Protein AF-A0A1G3TI58-F1 (afdb_monomer)

Nearest PDB structures (foldseek):
  3ic8-assembly2_A  TM=3.977E-01  e=2.188E-02  Pseudomonas syringae pv. tomato
  3ic8-assembly3_D  TM=4.583E-01  e=9.857E-02  Pseudomonas syringae pv. tomato
  4kf9-assembly1_A-2  TM=4.433E-01  e=6.672E-02  Ralstonia solanacearum IPO1609

Solvent-accessible surface area (backbone atoms only — not comparable to full-atom values): 15466 Å² total; per-residue (Å²): 113,76,67,59,57,53,54,55,54,50,53,56,52,52,53,52,52,53,49,42,51,50,40,43,53,52,35,51,53,50,47,46,48,47,60,68,53,49,46,53,52,52,47,50,52,39,26,26,61,74,69,75,47,85,65,67,48,40,67,73,72,22,46,65,62,50,50,53,54,44,50,54,52,46,53,50,43,49,52,52,22,50,44,69,40,47,41,57,53,49,52,51,52,53,53,52,52,54,53,55,59,63,68,50,76,63,70,79,93,78,83,89,83,84,88,78,91,78,82,75,65,53,69,65,54,51,51,48,53,57,54,55,58,49,55,55,55,52,49,54,53,43,51,52,29,49,50,50,36,51,53,50,52,51,53,56,70,71,49,95,61,61,68,66,46,52,54,51,51,52,49,55,24,49,52,53,38,55,44,50,48,32,54,73,76,47,60,37,73,50,28,47,54,42,46,70,50,50,49,60,49,51,54,51,48,43,64,76,40,29,71,49,41,25,49,52,52,44,53,53,34,34,77,71,73,32,17,80,40,45,32,38,37,18,39,83,85,71,48,78,75,44,65,30,40,28,64,38,60,47,76,54,38,37,35,31,40,28,82,47,88,92,75,49,79,44,78,47,79,44,66,52,79,69,54,42,79,46,73,61,130

Foldseek 3Di:
DVVVVVVVVVVVVVVLVVVQVVLLVVLVVVCCCLQLQPLLVLLVVLLCVVVVHDDPLCVPPVSVVSSVLSVVVVVVLQVLLCLQCQLVVLVVVVVVVVVVVVVCPPPDPDDDDDDDDDDDPDPVNVVVVVVVVVVVVSVVSNVVSVVSNVVSVVVVVPDPDDVLLVVLSVVLSPLVNVLVCCSPPHGSVVNVVSCVPSSVVNSVSCNVSSVSSNVVVQVSCVVVVFFQFWKFKAALVRHGPDTAGFHGDGPFWTWGWDDDPPPDTDTDIDTPPGIDIDTDD

Structure (mmCIF, N/CA/C/O backbone):
data_AF-A0A1G3TI58-F1
#
_entry.id   AF-A0A1G3TI58-F1
#
loop_
_atom_site.group_PDB
_atom_site.id
_atom_site.type_symbol
_atom_site.label_atom_id
_atom_site.label_alt_id
_atom_site.label_comp_id
_atom_site.label_asym_id
_atom_site.label_entity_id
_atom_site.label_seq_id
_atom_site.pdbx_PDB_ins_code
_atom_site.Cartn_x
_atom_site.Cartn_y
_atom_site.Cartn_z
_atom_site.occupancy
_atom_site.B_iso_or_equiv
_atom_site.auth_seq_id
_atom_site.auth_comp_id
_atom_site.auth_asym_id
_atom_site.auth_atom_id
_atom_site.pdbx_PDB_model_num
ATOM 1 N N . MET A 1 1 ? 48.937 -9.580 -28.730 1.00 63.81 1 MET A N 1
ATOM 2 C CA . MET A 1 1 ? 48.480 -8.449 -27.890 1.00 63.81 1 MET A CA 1
ATOM 3 C C . MET A 1 1 ? 46.959 -8.260 -27.949 1.00 63.81 1 MET A C 1
ATOM 5 O O . MET A 1 1 ? 46.326 -8.519 -26.941 1.00 63.81 1 MET A O 1
ATOM 9 N N . LYS A 1 2 ? 46.343 -8.011 -29.121 1.00 73.31 2 LYS A N 1
ATOM 10 C CA . LYS A 1 2 ? 44.877 -7.794 -29.270 1.00 73.31 2 LYS A CA 1
ATOM 11 C C . LYS A 1 2 ? 43.940 -8.862 -28.660 1.00 73.31 2 LYS A C 1
ATOM 13 O O . LYS A 1 2 ? 42.829 -8.538 -28.256 1.00 73.31 2 LYS A O 1
ATOM 18 N N . PHE A 1 3 ? 44.357 -10.129 -28.597 1.00 68.25 3 PHE A N 1
ATOM 19 C CA . PHE A 1 3 ? 43.540 -11.211 -28.023 1.00 68.25 3 PHE A CA 1
ATOM 20 C C . PHE A 1 3 ? 43.455 -11.154 -26.486 1.00 68.25 3 PHE A C 1
ATOM 22 O O . PHE A 1 3 ? 42.400 -11.422 -25.920 1.00 68.25 3 PHE A O 1
ATOM 29 N N . ILE A 1 4 ? 44.534 -10.745 -25.807 1.00 68.44 4 ILE A N 1
ATOM 30 C CA . ILE A 1 4 ? 44.567 -10.619 -24.340 1.00 68.44 4 ILE A CA 1
ATOM 31 C C . ILE A 1 4 ? 43.688 -9.439 -23.900 1.00 68.44 4 ILE A C 1
ATOM 33 O O . ILE A 1 4 ? 42.883 -9.592 -22.983 1.00 68.44 4 ILE A O 1
ATOM 37 N N . ASP A 1 5 ? 43.741 -8.318 -24.628 1.00 71.50 5 ASP A N 1
ATOM 38 C CA . ASP A 1 5 ? 42.887 -7.147 -24.374 1.00 71.50 5 ASP A CA 1
ATOM 39 C C . ASP A 1 5 ? 41.391 -7.484 -24.519 1.00 71.50 5 ASP A C 1
ATOM 41 O O . ASP A 1 5 ? 40.558 -7.017 -23.742 1.00 71.50 5 ASP A O 1
ATOM 45 N N . SER A 1 6 ? 41.035 -8.357 -25.471 1.00 72.06 6 SER A N 1
ATOM 46 C CA . SER A 1 6 ? 39.655 -8.830 -25.656 1.00 72.06 6 SER A CA 1
ATOM 47 C C . SER A 1 6 ? 39.151 -9.678 -24.479 1.00 72.06 6 SER A C 1
ATOM 49 O O . SER A 1 6 ? 37.992 -9.540 -24.078 1.00 72.06 6 SER A O 1
ATOM 51 N N . ILE A 1 7 ? 40.008 -10.521 -23.892 1.00 72.00 7 ILE A N 1
ATOM 52 C CA . ILE A 1 7 ? 39.649 -11.362 -22.740 1.00 72.00 7 ILE A CA 1
ATOM 53 C C . ILE A 1 7 ? 39.480 -10.519 -21.472 1.00 72.00 7 ILE A C 1
ATOM 55 O O . ILE A 1 7 ? 38.499 -10.708 -20.747 1.00 72.00 7 ILE A O 1
ATOM 59 N N . TYR A 1 8 ? 40.388 -9.571 -21.218 1.00 73.50 8 TYR A N 1
ATOM 60 C CA . TYR A 1 8 ? 40.287 -8.676 -20.060 1.00 73.50 8 TYR A CA 1
ATOM 61 C C . TYR A 1 8 ? 38.999 -7.850 -20.098 1.00 73.50 8 TYR A C 1
ATOM 63 O O . TYR A 1 8 ? 38.246 -7.838 -19.125 1.00 73.50 8 TYR A O 1
ATOM 71 N N . ASN A 1 9 ? 38.669 -7.284 -21.261 1.00 81.62 9 ASN A N 1
ATOM 72 C CA . ASN A 1 9 ? 37.453 -6.493 -21.431 1.00 81.62 9 ASN A CA 1
ATOM 73 C C . ASN A 1 9 ? 36.177 -7.325 -21.171 1.00 81.62 9 ASN A C 1
ATOM 75 O O . ASN A 1 9 ? 35.211 -6.849 -20.578 1.00 81.62 9 ASN A O 1
ATOM 79 N N . LYS A 1 10 ? 36.181 -8.620 -21.524 1.00 83.19 10 LYS A N 1
ATOM 80 C CA . LYS A 1 10 ? 35.049 -9.522 -21.255 1.00 83.19 10 LYS A CA 1
ATOM 81 C C . LYS A 1 10 ? 34.851 -9.800 -19.758 1.00 83.19 10 LYS A C 1
ATOM 83 O O . LYS A 1 10 ? 33.707 -9.883 -19.307 1.00 83.19 10 LYS A O 1
ATOM 88 N N . LYS A 1 11 ? 35.932 -9.929 -18.979 1.00 85.88 11 LYS A N 1
ATOM 89 C CA . LYS A 1 11 ? 35.858 -10.171 -17.525 1.00 85.88 11 LYS A CA 1
ATOM 90 C C . LYS A 1 11 ? 35.271 -8.966 -16.782 1.00 85.88 11 LYS A C 1
ATOM 92 O O . LYS A 1 11 ? 34.419 -9.141 -15.908 1.00 85.88 11 LYS A O 1
ATOM 97 N N . ASP A 1 12 ? 35.650 -7.755 -17.175 1.00 86.94 12 ASP A N 1
ATOM 98 C CA . ASP A 1 12 ? 35.118 -6.525 -16.580 1.00 86.94 12 ASP A CA 1
ATOM 99 C C . ASP A 1 12 ? 33.628 -6.338 -16.894 1.00 86.94 12 ASP A C 1
ATOM 101 O O . ASP A 1 12 ? 32.840 -5.975 -16.020 1.00 86.94 12 ASP A O 1
ATOM 105 N N . VAL A 1 13 ? 33.194 -6.684 -18.109 1.00 87.94 13 VAL A N 1
ATOM 106 C CA . VAL A 1 13 ? 31.769 -6.665 -18.474 1.00 87.94 13 VAL A CA 1
ATOM 107 C C . VAL A 1 13 ? 30.960 -7.646 -17.617 1.00 87.94 13 VAL A C 1
ATOM 109 O O . VAL A 1 13 ? 29.944 -7.253 -17.044 1.00 87.94 13 VAL A O 1
ATOM 112 N N . ILE A 1 14 ? 31.414 -8.896 -17.461 1.00 90.56 14 ILE A N 1
ATOM 113 C CA . ILE A 1 14 ? 30.700 -9.911 -16.661 1.00 90.56 14 ILE A CA 1
ATOM 114 C C . ILE A 1 14 ? 30.600 -9.487 -15.192 1.00 90.56 14 ILE A C 1
ATOM 116 O O . ILE A 1 14 ? 29.530 -9.589 -14.590 1.00 90.56 14 ILE A O 1
ATOM 120 N N . THR A 1 15 ? 31.691 -8.984 -14.609 1.00 92.62 15 THR A N 1
ATOM 121 C CA . THR A 1 15 ? 31.691 -8.559 -13.201 1.00 92.62 15 THR A CA 1
ATOM 122 C C . THR A 1 15 ? 30.787 -7.352 -12.958 1.00 92.62 15 THR A C 1
ATOM 124 O O . THR A 1 15 ? 30.110 -7.304 -11.931 1.00 92.62 15 THR A O 1
ATOM 127 N N . ASN A 1 16 ? 30.706 -6.410 -13.900 1.00 89.75 16 ASN A N 1
ATOM 128 C CA . ASN A 1 16 ? 29.788 -5.274 -13.807 1.00 89.75 16 ASN A CA 1
ATOM 129 C C . ASN A 1 16 ? 28.316 -5.702 -13.914 1.00 89.75 16 ASN A C 1
ATOM 131 O O . ASN A 1 16 ? 27.498 -5.247 -13.117 1.00 89.75 16 ASN A O 1
ATOM 135 N N . ILE A 1 17 ? 27.984 -6.625 -14.824 1.00 89.44 17 ILE A N 1
ATOM 136 C CA . ILE A 1 17 ? 26.621 -7.174 -14.944 1.00 89.44 17 ILE A CA 1
ATOM 137 C C . ILE A 1 17 ? 26.222 -7.917 -13.663 1.00 89.44 17 ILE A C 1
ATOM 139 O O . ILE A 1 17 ? 25.134 -7.694 -13.135 1.00 89.44 17 ILE A O 1
ATOM 143 N N . ALA A 1 18 ? 27.108 -8.764 -13.130 1.00 93.69 18 ALA A N 1
ATOM 144 C CA . ALA A 1 18 ? 26.850 -9.505 -11.898 1.00 93.69 18 ALA A CA 1
ATOM 145 C C . ALA A 1 18 ? 26.610 -8.566 -10.704 1.00 93.69 18 ALA A C 1
ATOM 147 O O . ALA A 1 18 ? 25.670 -8.775 -9.937 1.00 93.69 18 ALA A O 1
ATOM 148 N N . LYS A 1 19 ? 27.411 -7.497 -10.576 1.00 92.56 19 LYS A N 1
ATOM 149 C CA . LYS A 1 19 ? 27.210 -6.460 -9.553 1.00 92.56 19 LYS A CA 1
ATOM 150 C C . LYS A 1 19 ? 25.855 -5.774 -9.705 1.00 92.56 19 LYS A C 1
ATOM 152 O O . LYS A 1 19 ? 25.135 -5.652 -8.720 1.00 92.56 19 LYS A O 1
ATOM 157 N N . ASP A 1 20 ? 25.483 -5.363 -10.915 1.00 89.00 20 ASP A N 1
ATOM 158 C CA . ASP A 1 20 ? 24.196 -4.705 -11.162 1.00 89.00 20 ASP A CA 1
ATOM 159 C C . ASP A 1 20 ? 23.004 -5.616 -10.828 1.00 89.00 20 ASP A C 1
ATOM 161 O O . ASP A 1 20 ? 22.050 -5.162 -10.195 1.00 89.00 20 ASP A O 1
ATOM 165 N N . ILE A 1 21 ? 23.059 -6.902 -11.197 1.00 90.56 21 ILE A N 1
ATOM 166 C CA . ILE A 1 21 ? 22.027 -7.890 -10.837 1.00 90.56 21 ILE A CA 1
ATOM 167 C C . ILE A 1 21 ? 21.942 -8.043 -9.317 1.00 90.56 21 ILE A C 1
ATOM 169 O O . ILE A 1 21 ? 20.848 -7.975 -8.755 1.00 90.56 21 ILE A O 1
ATOM 173 N N . LEU A 1 22 ? 23.083 -8.193 -8.640 1.00 93.69 22 LEU A N 1
ATOM 174 C CA . LEU A 1 22 ? 23.133 -8.330 -7.186 1.00 93.69 22 LEU A CA 1
ATOM 175 C C . LEU A 1 22 ? 22.517 -7.113 -6.482 1.00 93.69 22 LEU A C 1
ATOM 177 O O . LEU A 1 22 ? 21.688 -7.276 -5.590 1.00 93.69 22 LEU A O 1
ATOM 181 N N . PHE A 1 23 ? 22.859 -5.894 -6.913 1.00 91.75 23 PHE A N 1
ATOM 182 C CA . PHE A 1 23 ? 22.277 -4.668 -6.359 1.00 91.75 23 PHE A CA 1
ATOM 183 C C . PHE A 1 23 ? 20.770 -4.562 -6.609 1.00 91.75 23 PHE A C 1
ATOM 185 O O . PHE A 1 23 ? 20.056 -4.041 -5.754 1.00 91.75 23 PHE A O 1
ATOM 192 N N . ARG A 1 24 ? 20.264 -5.061 -7.743 1.00 90.44 24 ARG A N 1
ATOM 193 C CA . ARG A 1 24 ? 18.818 -5.108 -8.016 1.00 90.44 24 ARG A CA 1
ATOM 194 C C . ARG A 1 24 ? 18.099 -6.096 -7.104 1.00 90.44 24 ARG A C 1
ATOM 196 O O . ARG A 1 24 ? 17.058 -5.743 -6.561 1.00 90.44 24 ARG A O 1
ATOM 203 N N . ILE A 1 25 ? 18.656 -7.292 -6.902 1.00 93.38 25 ILE A N 1
ATOM 204 C CA . ILE A 1 25 ? 18.097 -8.293 -5.979 1.00 93.38 25 ILE A CA 1
ATOM 205 C C . ILE A 1 25 ? 18.078 -7.731 -4.556 1.00 93.38 25 ILE A C 1
ATOM 207 O O . ILE A 1 25 ? 17.037 -7.740 -3.904 1.00 93.38 25 ILE A O 1
ATOM 211 N N . LEU A 1 26 ? 19.203 -7.175 -4.102 1.00 94.44 26 LEU A N 1
ATOM 212 C CA . LEU A 1 26 ? 19.310 -6.577 -2.775 1.00 94.44 26 LEU A CA 1
ATOM 213 C C . LEU A 1 26 ? 18.343 -5.400 -2.605 1.00 94.44 26 LEU A C 1
ATOM 215 O O . LEU A 1 26 ? 17.644 -5.320 -1.599 1.00 94.44 26 LEU A O 1
ATOM 219 N N . GLY A 1 27 ? 18.267 -4.516 -3.603 1.00 93.25 27 GLY A N 1
ATOM 220 C CA . GLY A 1 27 ? 17.316 -3.410 -3.626 1.00 93.25 27 GLY A CA 1
ATOM 221 C C . GLY A 1 27 ? 15.873 -3.900 -3.547 1.00 93.25 27 GLY A C 1
ATOM 222 O O . GLY A 1 27 ? 15.113 -3.386 -2.742 1.00 93.25 27 GLY A O 1
ATOM 223 N N . SER A 1 28 ? 15.512 -4.940 -4.303 1.00 91.25 28 SER A N 1
ATOM 224 C CA . SER A 1 28 ? 14.169 -5.531 -4.268 1.00 91.25 28 SER A CA 1
ATOM 225 C C . SER A 1 28 ? 13.828 -6.121 -2.901 1.00 91.25 28 SER A C 1
ATOM 227 O O . SER A 1 28 ? 12.722 -5.908 -2.412 1.00 91.25 28 SER A O 1
ATOM 229 N N . LEU A 1 29 ? 14.758 -6.855 -2.282 1.00 94.44 29 LEU A N 1
ATOM 230 C CA . LEU A 1 29 ? 14.559 -7.435 -0.951 1.00 94.44 29 LEU A CA 1
ATOM 231 C C . LEU A 1 29 ? 14.401 -6.343 0.110 1.00 94.44 29 LEU A C 1
ATOM 233 O O . LEU A 1 29 ? 13.503 -6.421 0.945 1.00 94.44 29 LEU A O 1
ATOM 237 N N . LEU A 1 30 ? 15.232 -5.300 0.047 1.00 95.00 30 LEU A N 1
ATOM 238 C CA . LEU A 1 30 ? 15.164 -4.184 0.983 1.00 95.00 30 LEU A CA 1
ATOM 239 C C . LEU A 1 30 ? 13.877 -3.371 0.792 1.00 95.00 30 LEU A C 1
ATOM 241 O O . LEU A 1 30 ? 13.220 -3.037 1.773 1.00 95.00 30 LEU A O 1
ATOM 245 N N . SER A 1 31 ? 13.468 -3.109 -0.451 1.00 93.25 31 SER A N 1
ATOM 246 C CA . SER A 1 31 ? 12.195 -2.451 -0.753 1.00 93.25 31 SER A CA 1
ATOM 247 C C . SER A 1 31 ? 11.006 -3.269 -0.264 1.00 93.25 31 SER A C 1
ATOM 249 O O . SER A 1 31 ? 10.102 -2.704 0.346 1.00 93.25 31 SER A O 1
ATOM 251 N N . ALA A 1 32 ? 11.017 -4.589 -0.479 1.00 91.00 32 ALA A N 1
ATOM 252 C CA . ALA A 1 32 ? 9.979 -5.481 0.024 1.00 91.00 32 ALA A CA 1
ATOM 253 C C . ALA A 1 32 ? 9.909 -5.433 1.555 1.00 91.00 32 ALA A C 1
ATOM 255 O O . ALA A 1 32 ? 8.834 -5.254 2.113 1.00 91.00 32 ALA A O 1
ATOM 256 N N . PHE A 1 33 ? 11.049 -5.503 2.243 1.00 92.25 33 PHE A N 1
ATOM 257 C CA . PHE A 1 33 ? 11.088 -5.408 3.700 1.00 92.25 33 PHE A CA 1
ATOM 258 C C . PHE A 1 33 ? 10.564 -4.056 4.213 1.00 92.25 33 PHE A C 1
ATOM 260 O O . PHE A 1 33 ? 9.691 -4.015 5.076 1.00 92.25 33 PHE A O 1
ATOM 267 N N . LEU A 1 34 ? 11.041 -2.936 3.668 1.00 93.88 34 LEU A N 1
ATOM 268 C CA . LEU A 1 34 ? 10.645 -1.609 4.145 1.00 93.88 34 LEU A CA 1
ATOM 269 C C . LEU A 1 34 ? 9.173 -1.296 3.822 1.00 93.88 34 LEU A C 1
ATOM 271 O O . LEU A 1 34 ? 8.398 -0.963 4.719 1.00 93.88 34 LEU A O 1
ATOM 275 N N . PHE A 1 35 ? 8.756 -1.437 2.562 1.00 90.50 35 PHE A N 1
ATOM 276 C CA . PHE A 1 35 ? 7.406 -1.058 2.141 1.00 90.50 35 PHE A CA 1
ATOM 277 C C . PHE A 1 35 ? 6.334 -2.099 2.484 1.00 90.50 35 PHE A C 1
ATOM 279 O O . PHE A 1 35 ? 5.222 -1.697 2.808 1.00 90.50 35 PHE A O 1
ATOM 286 N N . LEU A 1 36 ? 6.625 -3.407 2.433 1.00 85.19 36 LEU A N 1
ATOM 287 C CA . LEU A 1 36 ? 5.611 -4.439 2.713 1.00 85.19 36 LEU A CA 1
ATOM 288 C C . LEU A 1 36 ? 5.496 -4.796 4.195 1.00 85.19 36 LEU A C 1
ATOM 290 O O . LEU A 1 36 ? 4.456 -5.307 4.593 1.00 85.19 36 LEU A O 1
ATOM 294 N N . ASN A 1 37 ? 6.536 -4.562 5.002 1.00 87.62 37 ASN A N 1
ATOM 295 C CA . ASN A 1 37 ? 6.522 -4.933 6.420 1.00 87.62 37 ASN A CA 1
ATOM 296 C C . ASN A 1 37 ? 6.445 -3.705 7.341 1.00 87.62 37 ASN A C 1
ATOM 298 O O . ASN A 1 37 ? 5.564 -3.603 8.196 1.00 87.62 37 ASN A O 1
ATOM 302 N N . LEU A 1 38 ? 7.338 -2.726 7.159 1.00 92.56 38 LEU A N 1
ATOM 303 C CA . LEU A 1 38 ? 7.423 -1.597 8.091 1.00 92.56 38 LEU A CA 1
ATOM 304 C C . LEU A 1 38 ? 6.374 -0.513 7.834 1.00 92.56 38 LEU A C 1
ATOM 306 O O . LEU A 1 38 ? 5.764 -0.040 8.791 1.00 92.56 38 LEU A O 1
ATOM 310 N N . LEU A 1 39 ? 6.138 -0.115 6.580 1.00 91.81 39 LEU A N 1
ATOM 311 C CA . LEU A 1 39 ? 5.168 0.947 6.263 1.00 91.81 39 LEU A CA 1
ATOM 312 C C . LEU A 1 39 ? 3.755 0.641 6.820 1.00 91.81 39 LEU A C 1
ATOM 314 O O . LEU A 1 39 ? 3.214 1.479 7.544 1.00 91.81 39 LEU A O 1
ATOM 318 N N . PRO A 1 40 ? 3.191 -0.558 6.590 1.00 90.31 40 PRO A N 1
ATOM 319 C CA . PRO A 1 40 ? 2.064 -1.112 7.335 1.00 90.31 40 PRO A CA 1
ATOM 320 C C . PRO A 1 40 ? 2.008 -0.843 8.838 1.00 90.31 40 PRO A C 1
ATOM 322 O O . PRO A 1 40 ? 1.024 -0.320 9.365 1.00 90.31 40 PRO A O 1
ATOM 325 N N . THR A 1 41 ? 3.092 -1.182 9.528 1.00 92.69 41 THR A N 1
ATOM 326 C CA . THR A 1 41 ? 3.209 -1.033 10.977 1.00 92.69 41 THR A CA 1
ATOM 327 C C . THR A 1 41 ? 3.058 0.437 11.367 1.00 92.69 41 THR A C 1
ATOM 329 O O . THR A 1 41 ? 2.287 0.759 12.270 1.00 92.69 41 THR A O 1
ATOM 332 N N . PHE A 1 42 ? 3.697 1.351 10.628 1.00 95.44 42 PHE A N 1
ATOM 333 C CA . PHE A 1 42 ? 3.535 2.791 10.841 1.00 95.44 42 PHE A CA 1
ATOM 334 C C . PHE A 1 42 ? 2.107 3.278 10.583 1.00 95.44 42 PHE A C 1
ATOM 336 O O . PHE A 1 42 ? 1.604 4.083 11.365 1.00 95.44 42 PHE A O 1
ATOM 343 N N . MET A 1 43 ? 1.421 2.775 9.551 1.00 94.81 43 MET A N 1
ATOM 344 C CA . MET A 1 43 ? 0.020 3.139 9.308 1.00 94.81 43 MET A CA 1
ATOM 345 C C . MET A 1 43 ? -0.888 2.730 10.475 1.00 94.81 43 MET A C 1
ATOM 347 O O . MET A 1 43 ? -1.740 3.520 10.879 1.00 94.81 43 MET A O 1
ATOM 351 N N . PHE A 1 44 ? -0.689 1.542 11.061 1.00 94.62 44 PHE A N 1
ATOM 352 C CA . PHE A 1 44 ? -1.442 1.130 12.252 1.00 94.62 44 PHE A CA 1
ATOM 353 C C . PHE A 1 44 ? -1.087 1.947 13.490 1.00 94.62 44 PHE A C 1
ATOM 355 O O . PHE A 1 44 ? -1.984 2.284 14.255 1.00 94.62 44 PHE A O 1
ATOM 362 N N . ILE A 1 45 ? 0.186 2.297 13.689 1.00 96.12 45 ILE A N 1
ATOM 363 C CA . ILE A 1 45 ? 0.595 3.183 14.790 1.00 96.12 45 ILE A CA 1
ATOM 364 C C . ILE A 1 45 ? -0.122 4.533 14.674 1.00 96.12 45 ILE A C 1
ATOM 366 O O . ILE A 1 45 ? -0.682 5.020 15.655 1.00 96.12 45 ILE A O 1
ATOM 370 N N . VAL A 1 46 ? -0.149 5.118 13.473 1.00 97.19 46 VAL A N 1
ATOM 371 C CA . VAL A 1 46 ? -0.871 6.368 13.205 1.00 97.19 46 VAL A CA 1
ATOM 372 C C . VAL A 1 46 ? -2.373 6.192 13.435 1.00 97.19 46 VAL A C 1
ATOM 374 O O . VAL A 1 46 ? -2.975 7.003 14.130 1.00 97.19 46 VAL A O 1
ATOM 377 N N . TYR A 1 47 ? -2.970 5.108 12.933 1.00 96.38 47 TYR A N 1
ATOM 378 C CA . TYR A 1 47 ? -4.378 4.779 13.168 1.00 96.38 47 TYR A CA 1
ATOM 379 C C . TYR A 1 47 ? -4.723 4.712 14.661 1.00 96.38 47 TYR A C 1
ATOM 381 O O . TYR A 1 47 ? -5.684 5.328 15.113 1.00 96.38 47 TYR A O 1
ATOM 389 N N . MET A 1 48 ? -3.918 3.986 15.431 1.00 95.56 48 MET A N 1
ATOM 390 C CA . MET A 1 48 ? -4.088 3.808 16.868 1.00 95.56 48 MET A CA 1
ATOM 391 C C . MET A 1 48 ? -3.975 5.132 17.622 1.00 95.56 48 MET A C 1
ATOM 393 O O . MET A 1 48 ? -4.850 5.452 18.427 1.00 95.56 48 MET A O 1
ATOM 397 N N . LYS A 1 49 ? -2.977 5.953 17.275 1.00 96.31 49 LYS A N 1
ATOM 398 C CA . LYS A 1 49 ? -2.833 7.315 17.799 1.00 96.31 49 LYS A CA 1
ATOM 399 C C . LYS A 1 49 ? -4.084 8.158 17.528 1.00 96.31 49 LYS A C 1
ATOM 401 O O . LYS A 1 49 ? -4.615 8.754 18.458 1.00 96.31 49 LYS A O 1
ATOM 406 N N . GLU A 1 50 ? -4.568 8.189 16.287 1.00 95.56 50 GLU A N 1
ATOM 407 C CA . GLU A 1 50 ? -5.740 8.992 15.896 1.00 95.56 50 GLU A CA 1
ATOM 408 C C . GLU A 1 50 ? -7.048 8.503 16.527 1.00 95.56 50 GLU A C 1
ATOM 410 O O . GLU A 1 50 ? -7.951 9.295 16.784 1.00 95.56 50 GLU A O 1
ATOM 415 N N . LYS A 1 51 ? -7.173 7.199 16.797 1.00 93.75 51 LYS A N 1
ATOM 416 C CA . LYS A 1 51 ? -8.338 6.636 17.496 1.00 93.75 51 LYS A CA 1
ATOM 417 C C . LYS A 1 51 ? -8.193 6.629 19.020 1.00 93.75 51 LYS A C 1
ATOM 419 O O . LYS A 1 51 ? -9.132 6.218 19.695 1.00 93.75 51 LYS A O 1
ATOM 424 N N . GLY A 1 52 ? -7.058 7.075 19.564 1.00 93.06 52 GLY A N 1
ATOM 425 C CA . GLY A 1 52 ? -6.797 7.070 21.005 1.00 93.06 52 GLY A CA 1
ATOM 426 C C . GLY A 1 52 ? -6.769 5.664 21.613 1.00 93.06 52 GLY A C 1
ATOM 427 O O . GLY A 1 52 ? -7.150 5.488 22.767 1.00 93.06 52 GLY A O 1
ATOM 428 N N . ILE A 1 53 ? -6.366 4.655 20.837 1.00 93.88 53 ILE A N 1
ATOM 429 C CA . ILE A 1 53 ? -6.265 3.259 21.281 1.00 93.88 53 ILE A CA 1
ATOM 430 C C . ILE A 1 53 ? -4.832 2.766 21.113 1.00 93.88 53 ILE A C 1
ATOM 432 O O . ILE A 1 53 ? -4.106 3.260 20.260 1.00 93.88 53 ILE A O 1
ATOM 436 N N . PHE A 1 54 ? -4.418 1.769 21.889 1.00 93.31 54 PHE A N 1
ATOM 437 C CA . PHE A 1 54 ? -3.154 1.074 21.658 1.00 93.31 54 PHE A CA 1
ATOM 438 C C . PHE A 1 54 ? -3.328 -0.422 21.935 1.00 93.31 54 PHE A C 1
ATOM 440 O O . PHE A 1 54 ? -3.832 -0.807 22.990 1.00 93.31 54 PHE A O 1
ATOM 447 N N . SER A 1 55 ? -2.941 -1.261 20.974 1.00 93.19 55 SER A N 1
ATOM 448 C CA . SER A 1 55 ? -3.115 -2.717 21.014 1.00 93.19 55 SER A CA 1
ATOM 449 C C . SER A 1 55 ? -1.773 -3.404 20.801 1.00 93.19 55 SER A C 1
ATOM 451 O O . SER A 1 55 ? -1.253 -3.455 19.688 1.00 93.19 55 SER A O 1
ATOM 453 N N . TYR A 1 56 ? -1.198 -3.931 21.885 1.00 92.12 56 TYR A N 1
ATOM 454 C CA . TYR A 1 56 ? 0.022 -4.739 21.812 1.00 92.12 56 TYR A CA 1
ATOM 455 C C . TYR A 1 56 ? -0.244 -6.095 21.146 1.00 92.12 56 TYR A C 1
A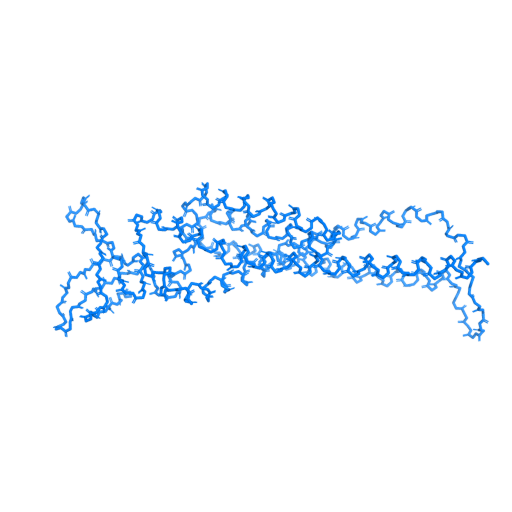TOM 457 O O . TYR A 1 56 ? 0.588 -6.572 20.378 1.00 92.12 56 TYR A O 1
ATOM 465 N N . ASP A 1 57 ? -1.419 -6.683 21.387 1.00 93.25 57 ASP A N 1
ATOM 466 C CA . ASP A 1 57 ? -1.803 -7.994 20.861 1.00 93.25 57 ASP A CA 1
ATOM 467 C C . ASP A 1 57 ? -1.984 -7.992 19.338 1.00 93.25 57 ASP A C 1
ATOM 469 O O . ASP A 1 57 ? -1.706 -8.996 18.678 1.00 93.25 57 ASP A O 1
ATOM 473 N N . LEU A 1 58 ? -2.354 -6.848 18.749 1.00 92.31 58 LEU A N 1
ATOM 474 C CA . LEU A 1 58 ? -2.331 -6.674 17.300 1.00 92.31 58 LEU A CA 1
ATOM 475 C C . LEU A 1 58 ? -0.918 -6.915 16.737 1.00 92.31 58 LEU A C 1
ATOM 477 O O . LEU A 1 58 ? -0.788 -7.587 15.719 1.00 92.31 58 LEU A O 1
ATOM 481 N N . PHE A 1 59 ? 0.137 -6.439 17.407 1.00 91.19 59 PHE A N 1
ATOM 482 C CA . PHE A 1 59 ? 1.522 -6.591 16.945 1.00 91.19 59 PHE A CA 1
ATOM 483 C C . PHE A 1 59 ? 2.206 -7.888 17.364 1.00 91.19 59 PHE A C 1
ATOM 485 O O . PHE A 1 59 ? 3.108 -8.321 16.659 1.00 91.19 59 PHE A O 1
ATOM 492 N N . SER A 1 60 ? 1.826 -8.506 18.482 1.00 92.06 60 SER A N 1
ATOM 493 C CA . SER A 1 60 ? 2.415 -9.788 18.890 1.00 92.06 60 SER A CA 1
ATOM 494 C C . SER A 1 60 ? 1.724 -10.970 18.212 1.00 92.06 60 SER A C 1
ATOM 496 O O . SER A 1 60 ? 2.390 -11.845 17.665 1.00 92.06 60 SER A O 1
ATOM 498 N N . ASN A 1 61 ? 0.388 -10.965 18.201 1.00 91.75 61 ASN A N 1
ATOM 499 C CA . ASN A 1 61 ? -0.436 -12.108 17.801 1.00 91.75 61 ASN A CA 1
ATOM 500 C C . ASN A 1 61 ? -1.193 -11.844 16.490 1.00 91.75 61 ASN A C 1
ATOM 502 O O . ASN A 1 61 ? -1.534 -12.773 15.761 1.00 91.75 61 ASN A O 1
ATOM 506 N N . GLY A 1 62 ? -1.427 -10.574 16.146 1.00 87.31 62 GLY A N 1
ATOM 507 C CA . GLY A 1 62 ? -2.137 -10.163 14.932 1.00 87.31 62 GLY A CA 1
ATOM 508 C C . GLY A 1 62 ? -1.253 -9.991 13.694 1.00 87.31 62 GLY A C 1
ATOM 509 O O . GLY A 1 62 ? -1.773 -9.607 12.645 1.00 87.31 62 GLY A O 1
ATOM 510 N N . VAL A 1 63 ? 0.052 -10.290 13.777 1.00 85.94 63 VAL A N 1
ATOM 511 C CA . VAL A 1 63 ? 1.019 -10.082 12.678 1.00 85.94 63 VAL A CA 1
ATOM 512 C C . VAL A 1 63 ? 0.538 -10.715 11.383 1.00 85.94 63 VAL A C 1
ATOM 514 O O . VAL A 1 63 ? 0.550 -10.055 10.352 1.00 85.94 63 VAL A O 1
ATOM 517 N N . PHE A 1 64 ? 0.046 -11.956 11.436 1.00 85.81 64 PHE A N 1
ATOM 518 C CA . PHE A 1 64 ? -0.445 -12.650 10.247 1.00 85.81 64 PHE A CA 1
ATOM 519 C C . PHE A 1 64 ? -1.619 -11.913 9.584 1.00 85.81 64 PHE A C 1
ATOM 521 O O . PHE A 1 64 ? -1.583 -11.642 8.384 1.00 85.81 64 PHE A O 1
ATOM 528 N N . GLY A 1 65 ? -2.640 -11.545 10.367 1.00 83.69 65 GLY A N 1
ATOM 529 C CA . GLY A 1 65 ? -3.815 -10.833 9.861 1.00 83.69 65 GLY A CA 1
ATOM 530 C C . GLY A 1 65 ? -3.451 -9.468 9.282 1.00 83.69 65 GLY A C 1
ATOM 531 O O . GLY A 1 65 ? -3.897 -9.123 8.188 1.00 83.69 65 GLY A O 1
ATOM 532 N N . MET A 1 66 ? -2.567 -8.733 9.963 1.00 85.50 66 MET A N 1
ATOM 533 C CA . MET A 1 66 ? -2.009 -7.491 9.435 1.00 85.50 66 MET A CA 1
ATOM 534 C C . MET A 1 66 ? -1.258 -7.735 8.125 1.00 85.50 66 MET A C 1
ATOM 536 O O . MET A 1 66 ? -1.538 -7.062 7.140 1.00 85.50 66 MET A O 1
ATOM 540 N N . SER A 1 67 ? -0.349 -8.711 8.064 1.00 82.19 67 SER A N 1
ATOM 541 C CA . SER A 1 67 ? 0.415 -9.010 6.849 1.00 82.19 67 SER A CA 1
ATOM 542 C C . SER A 1 67 ? -0.494 -9.311 5.656 1.00 82.19 67 SER A C 1
ATOM 544 O O . SER A 1 67 ? -0.246 -8.788 4.575 1.00 82.19 67 SER A O 1
ATOM 546 N N . VAL A 1 68 ? -1.571 -10.084 5.839 1.00 86.44 68 VAL A N 1
ATOM 547 C CA . VAL A 1 68 ? -2.547 -10.365 4.768 1.00 86.44 68 VAL A CA 1
ATOM 548 C C . VAL A 1 68 ? -3.311 -9.103 4.364 1.00 86.44 68 VAL A C 1
ATOM 550 O O . VAL A 1 68 ? -3.406 -8.799 3.172 1.00 86.44 68 VAL A O 1
ATOM 553 N N . PHE A 1 69 ? -3.817 -8.347 5.342 1.00 85.56 69 PHE A N 1
ATOM 554 C CA . PHE A 1 69 ? -4.520 -7.082 5.120 1.00 85.56 69 PHE A CA 1
ATOM 555 C C . PHE A 1 69 ? -3.677 -6.107 4.287 1.00 85.56 69 PHE A C 1
ATOM 557 O O . PHE A 1 69 ? -4.137 -5.554 3.285 1.00 85.56 69 PHE A O 1
ATOM 564 N N . PHE A 1 70 ? -2.411 -5.943 4.661 1.00 82.31 70 PHE A N 1
ATOM 565 C CA . PHE A 1 70 ? -1.499 -5.051 3.964 1.00 82.31 70 PHE A CA 1
ATOM 566 C C . PHE A 1 70 ? -1.009 -5.591 2.646 1.00 82.31 70 PHE A C 1
ATOM 568 O O . PHE A 1 70 ? -0.863 -4.810 1.715 1.00 82.31 70 PHE A O 1
ATOM 575 N N . PHE A 1 71 ? -0.781 -6.895 2.531 1.00 84.81 71 PHE A N 1
ATOM 576 C CA . PHE A 1 71 ? -0.450 -7.490 1.249 1.00 84.81 71 PHE A CA 1
ATOM 577 C C . PHE A 1 71 ? -1.539 -7.163 0.224 1.00 84.81 71 PHE A C 1
ATOM 579 O O . PHE A 1 71 ? -1.234 -6.657 -0.853 1.00 84.81 71 PHE A O 1
ATOM 586 N N . TYR A 1 72 ? -2.811 -7.338 0.593 1.00 86.56 72 TYR A N 1
ATOM 587 C CA . TYR A 1 72 ? -3.936 -6.969 -0.263 1.00 86.56 72 TYR A CA 1
ATOM 588 C C . TYR A 1 72 ? -3.977 -5.462 -0.560 1.00 86.56 72 TYR A C 1
ATO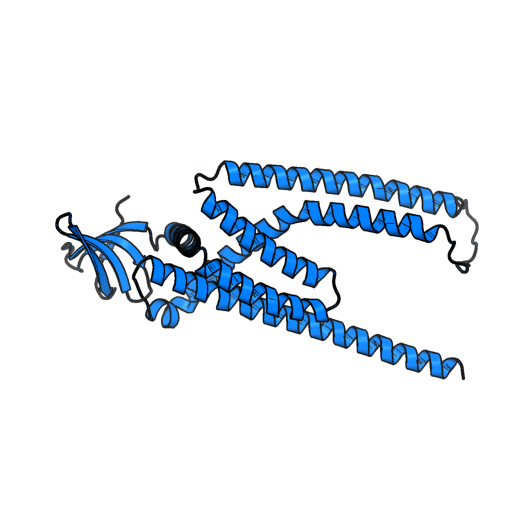M 590 O O . TYR A 1 72 ? -4.073 -5.063 -1.722 1.00 86.56 72 TYR A O 1
ATOM 598 N N . GLY A 1 73 ? -3.830 -4.619 0.467 1.00 85.12 73 GLY A N 1
ATOM 599 C CA . GLY A 1 73 ? -3.795 -3.164 0.303 1.00 85.12 73 GLY A CA 1
ATOM 600 C C . GLY A 1 73 ? -2.669 -2.695 -0.622 1.00 85.12 73 GLY A C 1
ATOM 601 O O . GLY A 1 73 ? -2.888 -1.861 -1.497 1.00 85.12 73 GLY A O 1
ATOM 602 N N . ILE A 1 74 ? -1.477 -3.274 -0.496 1.00 83.81 74 ILE A N 1
ATOM 603 C CA . ILE A 1 74 ? -0.328 -2.945 -1.336 1.00 83.81 74 ILE A CA 1
ATOM 604 C C . ILE A 1 74 ? -0.518 -3.480 -2.751 1.00 83.81 74 ILE A C 1
ATOM 606 O O . ILE A 1 74 ? -0.195 -2.764 -3.689 1.00 83.81 74 ILE A O 1
ATOM 610 N N . MET A 1 75 ? -1.086 -4.674 -2.943 1.00 84.50 75 MET A N 1
ATOM 6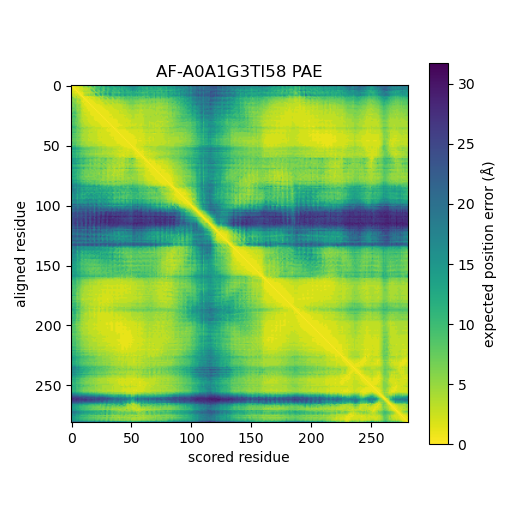11 C CA . MET A 1 75 ? -1.436 -5.155 -4.286 1.00 84.50 75 MET A CA 1
ATOM 612 C C . MET A 1 75 ? -2.391 -4.188 -4.992 1.00 84.50 75 MET A C 1
ATOM 614 O O . MET A 1 75 ? -2.173 -3.863 -6.159 1.00 84.50 75 MET A O 1
ATOM 618 N N . ILE A 1 76 ? -3.389 -3.657 -4.278 1.00 86.06 76 ILE A N 1
ATOM 619 C CA . ILE A 1 76 ? -4.263 -2.606 -4.810 1.00 86.06 76 ILE A CA 1
ATOM 620 C C . ILE A 1 76 ? -3.453 -1.349 -5.124 1.00 86.06 76 ILE A C 1
ATOM 622 O O . ILE A 1 76 ? -3.517 -0.860 -6.244 1.00 86.06 76 ILE A O 1
ATOM 626 N N . ILE A 1 77 ? -2.659 -0.834 -4.185 1.00 84.94 77 ILE A N 1
ATOM 627 C CA . ILE A 1 77 ? -1.860 0.382 -4.398 1.00 84.94 77 ILE A CA 1
ATOM 628 C C . ILE A 1 77 ? -0.886 0.222 -5.576 1.00 84.94 77 ILE A C 1
ATOM 630 O O . ILE A 1 77 ? -0.701 1.164 -6.344 1.00 84.94 77 ILE A O 1
ATOM 634 N N . LEU A 1 78 ? -0.293 -0.955 -5.767 1.00 83.94 78 LEU A N 1
ATOM 635 C CA . LEU A 1 78 ? 0.565 -1.273 -6.908 1.00 83.94 78 LEU A CA 1
ATOM 636 C C . LEU A 1 78 ? -0.216 -1.259 -8.219 1.00 83.94 78 LEU A C 1
ATOM 638 O O . LEU A 1 78 ? 0.235 -0.657 -9.190 1.00 83.94 78 LEU A O 1
ATOM 642 N N . LEU A 1 79 ? -1.396 -1.875 -8.240 1.00 85.12 79 LEU A N 1
ATOM 643 C CA . LEU A 1 79 ? -2.291 -1.862 -9.393 1.00 85.12 79 LEU A CA 1
ATOM 644 C C . LEU A 1 79 ? -2.703 -0.420 -9.747 1.00 85.12 79 LEU A C 1
ATOM 646 O O . LEU A 1 79 ? -2.585 -0.009 -10.900 1.00 85.12 79 LEU A O 1
ATOM 650 N N . LEU A 1 80 ? -3.075 0.381 -8.741 1.00 83.88 80 LEU A N 1
ATOM 651 C CA . LEU A 1 80 ? -3.377 1.811 -8.876 1.00 83.88 80 LEU A CA 1
ATOM 652 C C . LEU A 1 80 ? -2.173 2.593 -9.421 1.00 83.88 80 LEU A C 1
ATOM 654 O O . LEU A 1 80 ? -2.314 3.394 -10.341 1.00 83.88 80 LEU A O 1
ATOM 658 N N . SER A 1 81 ? -0.980 2.327 -8.891 1.00 82.94 81 SER A N 1
ATOM 659 C CA . SER A 1 81 ? 0.282 2.956 -9.299 1.00 82.94 81 SER A CA 1
ATOM 660 C C . SER A 1 81 ? 0.613 2.671 -10.766 1.00 82.94 81 SER A C 1
ATOM 662 O O . SER A 1 81 ? 0.940 3.590 -11.522 1.00 82.94 81 SER A O 1
ATOM 664 N N . ILE A 1 82 ? 0.476 1.413 -11.201 1.00 79.12 82 ILE A N 1
ATOM 665 C CA . ILE A 1 82 ? 0.671 1.011 -12.601 1.00 79.12 82 ILE A CA 1
ATOM 666 C C . ILE A 1 82 ? -0.329 1.732 -13.500 1.00 79.12 82 ILE A C 1
ATOM 668 O O . ILE A 1 82 ? 0.072 2.277 -14.530 1.00 79.12 82 ILE A O 1
ATOM 672 N N . PHE A 1 83 ? -1.605 1.785 -13.105 1.00 81.81 83 PHE A N 1
ATOM 673 C CA . PHE A 1 83 ? -2.610 2.514 -13.869 1.00 81.81 83 PHE A CA 1
ATOM 674 C C . PHE A 1 83 ? -2.223 3.976 -14.014 1.00 81.81 83 PHE A C 1
ATOM 676 O O . PHE A 1 83 ? -2.016 4.418 -15.138 1.00 81.81 83 PHE A O 1
ATOM 683 N N . MET A 1 84 ? -1.990 4.688 -12.909 1.00 75.50 84 MET A N 1
ATOM 684 C CA . MET A 1 84 ? -1.645 6.111 -12.938 1.00 75.50 84 MET A CA 1
ATOM 685 C C . MET A 1 84 ? -0.483 6.441 -13.873 1.00 75.50 84 MET A C 1
ATOM 687 O O . MET A 1 84 ? -0.505 7.457 -14.571 1.00 75.50 84 MET A O 1
ATOM 691 N N . THR A 1 85 ? 0.534 5.589 -13.890 1.00 75.06 85 THR A N 1
ATOM 692 C CA . THR A 1 85 ? 1.822 5.911 -14.509 1.00 75.06 85 THR A CA 1
ATOM 693 C C . THR A 1 85 ? 2.029 5.312 -15.878 1.00 75.06 85 THR A C 1
ATOM 695 O O . THR A 1 85 ? 2.926 5.763 -16.591 1.00 75.06 85 THR A O 1
ATOM 698 N N . SER A 1 86 ? 1.173 4.372 -16.285 1.00 77.00 86 SER A N 1
ATOM 699 C CA . SER A 1 86 ? 1.192 3.776 -17.618 1.00 77.00 86 SER A CA 1
ATOM 700 C C . SER A 1 86 ? 1.322 4.842 -18.717 1.00 77.00 86 SER A C 1
ATOM 702 O O . SER A 1 86 ? 2.209 4.748 -19.567 1.00 77.00 86 SER A O 1
ATOM 704 N N . SER A 1 87 ? 0.543 5.925 -18.637 1.00 75.69 87 SER A N 1
ATOM 705 C CA . SER A 1 87 ? 0.517 6.967 -19.676 1.00 75.69 87 SER A CA 1
ATOM 706 C C . SER A 1 87 ? 1.769 7.838 -19.669 1.00 75.69 87 SER A C 1
ATOM 708 O O . SER A 1 87 ? 2.317 8.157 -20.726 1.00 75.69 87 SER A O 1
ATOM 710 N N . LEU A 1 88 ? 2.279 8.159 -18.478 1.00 74.25 88 LEU A N 1
ATOM 711 C CA . LEU A 1 88 ? 3.529 8.891 -18.279 1.00 74.25 88 LEU A CA 1
ATOM 712 C C . LEU A 1 88 ? 4.726 8.116 -18.836 1.00 74.25 88 LEU A C 1
ATOM 714 O O . LEU A 1 88 ? 5.561 8.700 -19.531 1.00 74.25 88 LEU A O 1
ATOM 718 N N . PHE A 1 89 ? 4.790 6.803 -18.601 1.00 72.31 89 PHE A N 1
ATOM 719 C CA . PHE A 1 89 ? 5.851 5.955 -19.146 1.00 72.31 89 PHE A CA 1
ATOM 720 C C . PHE A 1 89 ? 5.848 5.936 -20.676 1.00 72.31 89 PHE A C 1
ATOM 722 O O . PHE A 1 89 ? 6.907 6.099 -21.290 1.00 72.31 89 PHE A O 1
ATOM 729 N N . PHE A 1 90 ? 4.674 5.809 -21.301 1.00 71.25 90 PHE A N 1
ATOM 730 C CA . PHE A 1 90 ? 4.568 5.860 -22.761 1.00 71.25 90 PHE A CA 1
ATOM 731 C C . PHE A 1 90 ? 5.010 7.211 -23.325 1.00 71.25 90 PHE A C 1
ATOM 733 O O . PHE A 1 90 ? 5.762 7.263 -24.302 1.00 71.25 90 PHE A O 1
ATOM 740 N N . LEU A 1 91 ? 4.609 8.308 -22.683 1.00 72.50 91 LEU A N 1
ATOM 741 C CA . LEU A 1 91 ? 4.929 9.658 -23.138 1.00 72.50 91 LEU A CA 1
ATOM 742 C C . LEU A 1 91 ? 6.436 9.954 -23.030 1.00 72.50 91 LEU A C 1
ATOM 744 O O . LEU A 1 91 ? 7.037 10.466 -23.977 1.00 72.50 91 LEU A O 1
ATOM 748 N N . ILE A 1 92 ? 7.080 9.547 -21.931 1.00 74.69 92 ILE A N 1
ATOM 749 C CA . ILE A 1 92 ? 8.539 9.652 -21.759 1.00 74.69 92 ILE A CA 1
ATOM 750 C C . ILE A 1 92 ? 9.275 8.797 -22.801 1.00 74.69 92 ILE A C 1
ATOM 752 O O . ILE A 1 92 ? 10.232 9.274 -23.418 1.00 74.69 92 ILE A O 1
ATOM 756 N N . GLY A 1 93 ? 8.814 7.568 -23.054 1.00 70.31 93 GLY A N 1
ATOM 757 C CA . GLY A 1 93 ? 9.389 6.688 -24.075 1.00 70.31 93 GLY A CA 1
ATOM 758 C C . GLY A 1 93 ? 9.369 7.309 -25.476 1.00 70.31 93 GLY A C 1
ATOM 759 O O . GLY A 1 93 ? 10.380 7.278 -26.185 1.00 70.31 93 GLY A O 1
ATOM 760 N N . LEU A 1 94 ? 8.259 7.954 -25.851 1.00 72.44 94 LEU A N 1
ATOM 761 C CA . LEU A 1 94 ? 8.135 8.684 -27.117 1.00 72.44 94 LEU A CA 1
ATOM 762 C C . LEU A 1 94 ? 9.113 9.867 -27.209 1.00 72.44 94 LEU A C 1
ATOM 764 O O . LEU A 1 94 ? 9.756 10.053 -28.247 1.00 72.44 94 LEU A O 1
ATOM 768 N N . ILE A 1 95 ? 9.276 10.638 -26.127 1.00 73.50 95 ILE A N 1
ATOM 769 C CA . ILE A 1 95 ? 10.211 11.775 -26.078 1.00 73.50 95 ILE A CA 1
ATOM 770 C C . ILE A 1 95 ? 11.664 11.301 -26.232 1.00 73.50 95 ILE A C 1
ATOM 772 O O . ILE A 1 95 ? 12.421 11.884 -27.015 1.00 73.50 95 ILE A O 1
ATOM 776 N N . ILE A 1 96 ? 12.060 10.242 -25.518 1.00 72.56 96 ILE A N 1
ATOM 777 C CA . ILE A 1 96 ? 13.421 9.686 -25.583 1.00 72.56 96 ILE A CA 1
ATOM 778 C C . ILE A 1 96 ? 13.712 9.167 -26.993 1.00 72.56 96 ILE A C 1
ATOM 780 O O . ILE A 1 96 ? 14.737 9.524 -27.578 1.00 72.56 96 ILE A O 1
ATOM 784 N N . LYS A 1 97 ? 12.786 8.398 -27.582 1.00 68.62 97 LYS A N 1
ATOM 785 C CA . LYS A 1 97 ? 12.924 7.879 -28.950 1.00 68.62 97 LYS A CA 1
ATOM 786 C C . LYS A 1 97 ? 13.103 9.012 -29.965 1.00 68.62 97 LYS A C 1
ATOM 788 O O . LYS A 1 97 ? 13.983 8.923 -30.820 1.00 68.62 97 LYS A O 1
ATOM 793 N N . LYS A 1 98 ? 12.330 10.100 -29.841 1.00 67.56 98 LYS A N 1
ATOM 794 C CA . LYS A 1 98 ? 12.449 11.282 -30.713 1.00 67.56 98 LYS A CA 1
ATOM 795 C C . LYS A 1 98 ? 13.825 11.948 -30.593 1.00 67.56 98 LYS A C 1
ATOM 797 O O . LYS A 1 98 ? 14.418 12.291 -31.612 1.00 67.56 98 LYS A O 1
ATOM 802 N N . LYS A 1 99 ? 14.376 12.075 -29.377 1.00 64.25 99 LYS A N 1
ATOM 803 C CA . LYS A 1 99 ? 15.734 12.614 -29.166 1.00 64.25 99 LYS A CA 1
ATOM 804 C C . LYS A 1 99 ? 16.826 11.715 -29.757 1.00 64.25 99 LYS A C 1
ATOM 806 O O . LYS A 1 99 ? 17.733 12.229 -30.407 1.00 64.25 99 LYS A O 1
ATOM 811 N N . CYS A 1 100 ? 16.734 10.396 -29.582 1.00 57.66 100 CYS A N 1
ATOM 812 C CA . CYS A 1 100 ? 17.697 9.452 -30.162 1.00 57.66 100 CYS A CA 1
ATOM 813 C C . CYS A 1 100 ? 17.654 9.442 -31.698 1.00 57.66 100 CYS A C 1
ATOM 815 O O . CYS A 1 100 ? 18.702 9.344 -32.331 1.00 57.66 100 CYS A O 1
ATOM 817 N N . ALA A 1 101 ? 16.469 9.599 -32.298 1.00 59.38 101 ALA A N 1
ATOM 818 C CA . ALA A 1 101 ? 16.325 9.710 -33.748 1.00 59.38 101 ALA A CA 1
ATOM 819 C C . ALA A 1 101 ? 16.987 10.984 -34.306 1.00 59.38 101 ALA A C 1
ATOM 821 O O . ALA A 1 101 ? 17.678 10.909 -35.316 1.00 59.38 101 ALA A O 1
ATOM 822 N N . CYS A 1 102 ? 16.851 12.131 -33.627 1.00 53.62 102 CYS A N 1
ATOM 823 C CA . CYS A 1 102 ? 17.476 13.382 -34.075 1.00 53.62 102 CYS A CA 1
ATOM 824 C C . CYS A 1 102 ? 19.009 13.384 -33.931 1.00 53.62 102 CYS A C 1
ATOM 826 O O . CYS A 1 102 ? 19.698 13.912 -34.805 1.00 53.62 102 CYS A O 1
ATOM 828 N N . ASN A 1 103 ? 19.559 12.776 -32.871 1.00 49.31 103 ASN A N 1
ATOM 829 C CA . ASN A 1 103 ? 21.012 12.748 -32.644 1.00 49.31 103 ASN A CA 1
ATOM 830 C C . ASN A 1 103 ? 21.764 11.747 -33.543 1.00 49.31 103 ASN A C 1
ATOM 832 O O . ASN A 1 103 ? 22.942 11.950 -33.818 1.00 49.31 103 ASN A O 1
ATOM 836 N N . ASN A 1 104 ? 21.095 10.708 -34.057 1.00 49.94 104 ASN A N 1
ATOM 837 C CA . ASN A 1 104 ? 21.680 9.740 -34.998 1.00 49.94 104 ASN A CA 1
ATOM 838 C C . ASN A 1 104 ? 21.711 10.218 -36.463 1.00 49.94 104 ASN A C 1
ATOM 840 O O . ASN A 1 104 ? 22.026 9.441 -37.363 1.00 49.94 104 ASN A O 1
ATOM 844 N N . SER A 1 105 ? 21.456 11.506 -36.714 1.00 51.53 105 SER A N 1
ATOM 845 C CA . SER A 1 105 ? 21.690 12.129 -38.026 1.00 51.53 105 SER A CA 1
ATOM 846 C C . SER A 1 105 ? 23.180 12.129 -38.425 1.00 51.53 105 SER A C 1
ATOM 848 O O . SER A 1 105 ? 23.512 12.362 -39.585 1.00 51.53 105 SER A O 1
ATOM 850 N N . GLN A 1 106 ? 24.093 11.814 -37.496 1.00 50.09 106 GLN A N 1
ATOM 851 C CA . GLN A 1 106 ? 25.456 11.377 -37.807 1.00 50.09 106 GLN A CA 1
ATOM 852 C C . GLN A 1 106 ? 25.481 9.843 -37.921 1.00 50.09 106 GLN A C 1
ATOM 854 O O . GLN A 1 106 ? 25.494 9.135 -36.917 1.00 50.09 106 GLN A O 1
ATOM 859 N N . LYS A 1 107 ? 25.456 9.333 -39.162 1.00 45.44 107 LYS A N 1
ATOM 860 C CA . LYS A 1 107 ? 25.467 7.895 -39.490 1.00 45.44 107 LYS A CA 1
ATOM 861 C C . LYS A 1 107 ? 26.540 7.132 -38.682 1.00 45.44 107 LYS A C 1
ATOM 863 O O . LYS A 1 107 ? 27.704 7.547 -38.711 1.00 45.44 107 LYS A O 1
ATOM 868 N N . PRO A 1 108 ? 26.222 5.990 -38.037 1.00 42.62 108 PRO A N 1
ATOM 869 C CA . PRO A 1 108 ? 27.252 5.096 -37.521 1.00 42.62 108 PRO A CA 1
ATOM 870 C C . PRO A 1 108 ? 28.108 4.605 -38.695 1.00 42.62 108 PRO A C 1
ATOM 872 O O . PRO A 1 108 ? 27.609 4.040 -39.664 1.00 42.62 108 PRO A O 1
ATOM 875 N N . LYS A 1 109 ? 29.415 4.860 -38.620 1.00 44.78 109 LYS A N 1
ATOM 876 C CA . LYS A 1 109 ? 30.370 4.685 -39.726 1.00 44.78 109 LYS A CA 1
ATOM 877 C C . LYS A 1 109 ? 30.684 3.219 -40.079 1.00 44.78 109 LYS A C 1
ATOM 879 O O . LYS A 1 109 ? 31.491 2.992 -40.971 1.00 44.78 109 LYS A O 1
ATOM 884 N N . TYR A 1 110 ? 30.075 2.235 -39.410 1.00 41.69 110 TYR A N 1
ATOM 885 C CA . TYR A 1 110 ? 30.374 0.811 -39.603 1.00 41.69 110 TYR A CA 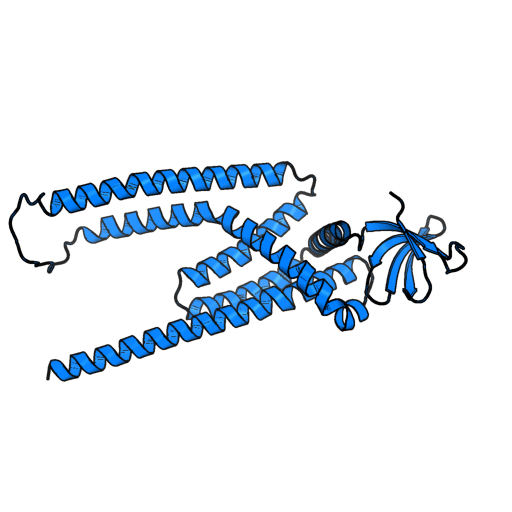1
ATOM 886 C C . TYR A 1 110 ? 29.157 -0.085 -39.322 1.00 41.69 110 TYR A C 1
ATOM 888 O O . TYR A 1 110 ? 29.036 -0.662 -38.247 1.00 41.69 110 TYR A O 1
ATOM 896 N N . CYS A 1 111 ? 28.282 -0.244 -40.311 1.00 37.16 111 CYS A N 1
ATOM 897 C CA . CYS A 1 111 ? 27.431 -1.428 -40.443 1.00 37.16 111 CYS A CA 1
ATOM 898 C C . CYS A 1 111 ? 27.678 -1.980 -41.848 1.00 37.16 111 CYS A C 1
ATOM 900 O O . CYS A 1 111 ? 27.128 -1.483 -42.824 1.00 37.16 111 CYS A O 1
ATOM 902 N N . LYS A 1 112 ? 28.588 -2.950 -41.941 1.00 39.56 112 LYS A N 1
ATOM 903 C CA . LYS A 1 112 ? 28.872 -3.725 -43.147 1.00 39.56 112 LYS A CA 1
ATOM 904 C C . LYS A 1 112 ? 28.422 -5.148 -42.835 1.00 39.56 112 LYS A C 1
ATOM 906 O O . LYS A 1 112 ? 29.051 -5.786 -41.998 1.00 39.56 112 LYS A O 1
ATOM 911 N N . TYR A 1 113 ? 27.328 -5.593 -43.441 1.00 40.16 113 TYR A N 1
ATOM 912 C CA . TYR A 1 113 ? 26.975 -7.007 -43.490 1.00 40.16 113 TYR A CA 1
ATOM 913 C C . TYR A 1 113 ? 26.520 -7.393 -44.889 1.00 40.16 113 TYR A C 1
ATOM 915 O O . TYR A 1 113 ? 26.000 -6.569 -45.640 1.00 40.16 113 TYR A O 1
ATOM 923 N N . ASP A 1 114 ? 26.856 -8.641 -45.192 1.00 41.72 114 ASP A N 1
ATOM 924 C CA . ASP A 1 114 ? 26.974 -9.261 -46.498 1.00 41.72 114 ASP A CA 1
ATOM 925 C C . ASP A 1 114 ? 25.636 -9.485 -47.209 1.00 41.72 114 ASP A C 1
ATOM 927 O O . ASP A 1 114 ? 24.624 -9.831 -46.601 1.00 41.72 114 ASP A O 1
ATOM 931 N N . TYR A 1 115 ? 25.702 -9.310 -48.528 1.00 41.62 115 TYR A N 1
ATOM 932 C CA . TYR A 1 115 ? 24.661 -9.568 -49.515 1.00 41.62 115 TYR A CA 1
ATOM 933 C C . TYR A 1 115 ? 24.482 -11.075 -49.743 1.00 41.62 115 TYR A C 1
ATOM 935 O O . TYR A 1 115 ? 25.447 -11.775 -50.054 1.00 41.62 115 TYR A O 1
ATOM 943 N N . LEU A 1 116 ? 23.235 -11.548 -49.701 1.00 44.19 116 LEU A N 1
ATOM 944 C CA . LEU A 1 116 ? 22.787 -12.723 -50.453 1.00 44.19 116 LEU A CA 1
ATOM 945 C C . LEU A 1 116 ? 21.447 -12.372 -51.113 1.00 44.19 116 LEU A C 1
ATOM 947 O O . LEU A 1 116 ? 20.446 -12.123 -50.441 1.00 44.19 116 LEU A O 1
ATOM 951 N N . GLU A 1 117 ? 21.484 -12.323 -52.446 1.00 54.19 117 GLU A N 1
ATOM 952 C CA . GLU A 1 117 ? 20.430 -11.869 -53.353 1.00 54.19 117 GLU A CA 1
ATOM 953 C C . GLU A 1 117 ? 19.130 -12.677 -53.258 1.00 54.19 117 GLU A C 1
ATOM 955 O O . GLU A 1 117 ? 19.120 -13.907 -53.245 1.00 54.19 117 GLU A O 1
ATOM 960 N N . GLY A 1 118 ? 18.006 -11.958 -53.321 1.00 55.12 118 GLY A N 1
ATOM 961 C CA . GLY A 1 118 ? 16.688 -12.543 -53.563 1.00 55.12 118 GLY A CA 1
ATOM 962 C C . GLY A 1 118 ? 15.547 -11.554 -53.344 1.00 55.12 118 GLY A C 1
ATOM 963 O O . GLY A 1 118 ? 14.704 -11.776 -52.482 1.00 55.12 118 GLY A O 1
ATOM 964 N N . LYS A 1 119 ? 15.551 -10.446 -54.104 1.00 53.91 119 LYS A N 1
ATOM 965 C CA . LYS A 1 119 ? 14.728 -9.225 -53.933 1.00 53.91 119 LYS A CA 1
ATOM 966 C C . LYS A 1 119 ? 14.930 -8.546 -52.577 1.00 53.91 119 LYS A C 1
ATOM 968 O O . LYS A 1 119 ? 14.064 -8.513 -51.702 1.00 53.91 119 LYS A O 1
ATOM 973 N N . GLU A 1 120 ? 16.103 -7.942 -52.449 1.00 53.41 120 GLU A N 1
ATOM 974 C CA . GLU A 1 120 ? 16.398 -6.988 -51.394 1.00 53.41 120 GLU A CA 1
ATOM 975 C C . GLU A 1 120 ? 15.541 -5.733 -51.591 1.00 53.41 120 GLU A C 1
ATOM 977 O O . GLU A 1 120 ? 15.791 -4.910 -52.467 1.00 53.41 120 GLU A O 1
ATOM 982 N N . LEU A 1 121 ? 14.516 -5.570 -50.748 1.00 54.66 121 LEU A N 1
ATOM 983 C CA . LEU A 1 121 ? 14.143 -4.219 -50.331 1.00 54.66 121 LEU A CA 1
ATOM 984 C C . LEU A 1 121 ? 15.433 -3.529 -49.905 1.00 54.66 121 LEU A C 1
ATOM 986 O O . LEU A 1 121 ? 16.164 -4.096 -49.082 1.00 54.66 121 LEU A O 1
ATOM 990 N N . THR A 1 122 ? 15.688 -2.342 -50.453 1.00 67.06 122 THR A N 1
ATOM 991 C CA . THR A 1 122 ? 16.843 -1.543 -50.044 1.00 67.06 122 THR A CA 1
ATOM 992 C C . THR A 1 122 ? 16.856 -1.468 -48.516 1.00 67.06 122 THR A C 1
ATOM 994 O O . THR A 1 122 ? 15.802 -1.340 -47.885 1.00 67.06 122 THR A O 1
ATOM 997 N N . GLU A 1 123 ? 18.027 -1.620 -47.892 1.00 63.12 123 GLU A N 1
ATOM 998 C CA . GLU A 1 123 ? 18.170 -1.569 -46.426 1.00 63.12 123 GLU A CA 1
ATOM 999 C C . GLU A 1 123 ? 17.438 -0.348 -45.837 1.00 63.12 123 GLU A C 1
ATOM 1001 O O . GLU A 1 123 ? 16.795 -0.449 -44.794 1.00 63.12 123 GLU A O 1
ATOM 1006 N N . GLU A 1 124 ? 17.418 0.770 -46.572 1.00 65.62 124 GLU A N 1
ATOM 1007 C CA . GLU A 1 124 ? 16.654 1.977 -46.250 1.00 65.62 124 GLU A CA 1
ATOM 1008 C C . GLU A 1 124 ? 15.131 1.768 -46.240 1.00 65.62 124 GLU A C 1
ATOM 1010 O O . GLU A 1 124 ? 14.465 2.226 -45.312 1.00 65.62 124 GLU A O 1
ATOM 1015 N N . GLU A 1 125 ? 14.554 1.044 -47.200 1.00 68.69 125 GLU A N 1
ATOM 1016 C CA . GLU A 1 125 ? 13.127 0.707 -47.200 1.00 68.69 125 GLU A CA 1
ATOM 1017 C C . GLU A 1 125 ? 12.763 -0.292 -46.099 1.00 68.69 125 GLU A C 1
ATOM 1019 O O . GLU A 1 125 ? 11.722 -0.128 -45.462 1.00 68.69 125 GLU A O 1
ATOM 1024 N N . LYS A 1 126 ? 13.609 -1.292 -45.806 1.00 65.25 126 LYS A N 1
ATOM 1025 C CA . LYS A 1 126 ? 13.401 -2.189 -44.650 1.00 65.25 126 LYS A CA 1
ATOM 1026 C C . LYS A 1 126 ? 13.440 -1.411 -43.335 1.00 65.25 126 LYS A C 1
ATOM 1028 O O . LYS A 1 126 ? 12.564 -1.609 -42.488 1.00 65.25 126 LYS A O 1
ATOM 1033 N N . TYR A 1 127 ? 14.403 -0.501 -43.175 1.00 63.16 127 TYR A N 1
ATOM 1034 C CA . TYR A 1 127 ? 14.508 0.353 -41.990 1.00 63.16 127 TYR A CA 1
ATOM 1035 C C . TYR A 1 127 ? 13.314 1.299 -41.873 1.00 63.16 127 TYR A C 1
ATOM 1037 O O . TYR A 1 127 ? 12.714 1.408 -40.802 1.00 63.16 127 TYR A O 1
ATOM 1045 N N . ARG A 1 128 ? 12.910 1.930 -42.980 1.00 63.53 128 ARG A N 1
ATOM 1046 C CA . ARG A 1 128 ? 11.761 2.835 -43.032 1.00 63.53 128 ARG A CA 1
ATOM 1047 C C . ARG A 1 128 ? 10.463 2.105 -42.705 1.00 63.53 128 ARG A C 1
ATOM 1049 O O . ARG A 1 128 ? 9.744 2.545 -41.811 1.00 63.53 128 ARG A O 1
ATOM 1056 N N . LYS A 1 129 ? 10.210 0.944 -43.314 1.00 58.72 129 LYS A N 1
ATOM 1057 C CA . LYS A 1 129 ? 8.998 0.144 -43.078 1.00 58.72 129 LYS A CA 1
ATOM 1058 C C . LYS A 1 129 ? 8.950 -0.416 -41.651 1.00 58.72 129 LYS A C 1
ATOM 1060 O O . LYS A 1 129 ? 7.890 -0.402 -41.035 1.00 58.72 129 LYS A O 1
ATOM 1065 N N . ARG A 1 130 ? 10.093 -0.812 -41.068 1.00 60.44 130 ARG A N 1
ATOM 1066 C CA . ARG A 1 130 ? 10.205 -1.220 -39.649 1.00 60.44 130 ARG A CA 1
ATOM 1067 C C . ARG A 1 130 ? 10.054 -0.035 -38.681 1.00 60.44 130 ARG A C 1
ATOM 1069 O O . ARG A 1 130 ? 9.548 -0.208 -37.573 1.00 60.44 130 ARG A O 1
ATOM 1076 N N . SER A 1 131 ? 10.450 1.171 -39.092 1.00 61.06 131 SER A N 1
ATOM 1077 C CA . SER A 1 131 ? 10.238 2.405 -38.320 1.00 61.06 131 SER A CA 1
ATOM 1078 C C . SER A 1 131 ? 8.773 2.870 -38.341 1.00 61.06 131 SER A C 1
ATOM 1080 O O . SER A 1 131 ? 8.260 3.298 -37.306 1.00 61.06 131 SER A O 1
ATOM 1082 N N . GLU A 1 132 ? 8.085 2.714 -39.479 1.00 58.69 132 GLU A N 1
ATOM 1083 C CA . GLU A 1 132 ? 6.676 3.079 -39.669 1.00 58.69 132 GLU A CA 1
ATOM 1084 C C . GLU A 1 132 ? 5.724 2.080 -38.992 1.00 58.69 132 GLU A C 1
ATOM 1086 O O . GLU A 1 132 ? 4.762 2.515 -38.356 1.00 58.69 132 GLU A O 1
ATOM 1091 N N . LEU A 1 133 ? 6.017 0.768 -39.039 1.00 53.00 133 LEU A N 1
ATOM 1092 C CA . LEU A 1 133 ? 5.233 -0.248 -38.317 1.00 53.00 133 LEU A CA 1
ATOM 1093 C C . LEU A 1 133 ? 5.257 0.002 -36.802 1.00 53.00 133 LEU A C 1
ATOM 1095 O O . LEU A 1 133 ? 4.223 -0.045 -36.149 1.00 53.00 133 LEU A O 1
ATOM 1099 N N . ASN A 1 134 ? 6.417 0.393 -36.267 1.00 63.06 134 ASN A N 1
ATOM 1100 C CA . ASN A 1 134 ? 6.567 0.684 -34.845 1.00 63.06 134 ASN A CA 1
ATOM 1101 C C . ASN A 1 134 ? 5.708 1.871 -34.380 1.00 63.06 134 ASN A C 1
ATOM 1103 O O . ASN A 1 134 ? 5.202 1.853 -33.265 1.00 63.06 134 ASN A O 1
ATOM 1107 N N . ASN A 1 135 ? 5.547 2.931 -35.181 1.00 70.19 135 ASN A N 1
ATOM 1108 C CA . ASN A 1 135 ? 4.868 4.143 -34.704 1.00 70.19 135 ASN A CA 1
ATOM 1109 C C . ASN A 1 135 ? 3.356 3.969 -34.500 1.00 70.19 135 ASN A C 1
ATOM 1111 O O . ASN A 1 135 ? 2.815 4.598 -33.591 1.00 70.19 135 ASN A O 1
ATOM 1115 N N . LYS A 1 136 ? 2.682 3.122 -35.288 1.00 77.06 136 LYS A N 1
ATOM 1116 C CA . LYS A 1 136 ? 1.251 2.837 -35.082 1.00 77.06 136 LYS A CA 1
ATOM 1117 C C . LYS A 1 136 ? 1.017 2.081 -33.774 1.00 77.06 136 LYS A C 1
ATOM 1119 O O . LYS A 1 136 ? 0.133 2.465 -33.014 1.00 77.06 136 LYS A O 1
ATOM 1124 N N . ASP A 1 137 ? 1.866 1.104 -33.467 1.00 76.12 137 ASP A N 1
ATOM 1125 C CA . ASP A 1 137 ? 1.779 0.325 -32.227 1.00 76.12 137 ASP A CA 1
ATOM 1126 C C . ASP A 1 137 ? 1.935 1.219 -30.987 1.00 76.12 137 ASP A C 1
ATOM 1128 O O . ASP A 1 137 ? 1.156 1.114 -30.040 1.00 76.12 137 ASP A O 1
ATOM 1132 N N . TYR A 1 138 ? 2.863 2.184 -31.017 1.00 72.44 138 TYR A N 1
ATOM 1133 C CA . TYR A 1 138 ? 2.997 3.163 -29.930 1.00 72.44 138 TYR A CA 1
ATOM 1134 C C . TYR A 1 138 ? 1.764 4.062 -29.771 1.00 72.44 138 TYR A C 1
ATOM 1136 O O . TYR A 1 138 ? 1.422 4.414 -28.643 1.00 72.44 138 TYR A O 1
ATOM 1144 N N . ILE A 1 139 ? 1.099 4.442 -30.867 1.00 77.75 139 ILE A N 1
ATOM 1145 C CA . ILE A 1 139 ? -0.127 5.251 -30.808 1.00 77.75 139 ILE A CA 1
ATOM 1146 C C . ILE A 1 139 ? -1.267 4.441 -30.181 1.00 77.75 139 ILE A C 1
ATOM 1148 O O . ILE A 1 139 ? -1.942 4.955 -29.292 1.00 77.75 139 ILE A O 1
ATOM 1152 N N . TYR A 1 140 ? -1.456 3.176 -30.572 1.00 81.50 140 TYR A N 1
ATOM 1153 C CA . TYR A 1 140 ? -2.475 2.313 -29.963 1.00 81.50 140 TYR A CA 1
ATOM 1154 C C . TYR A 1 140 ? -2.212 2.067 -28.475 1.00 81.50 140 TYR A C 1
ATOM 1156 O O . TYR A 1 140 ? -3.139 2.149 -27.670 1.00 81.50 140 TYR A O 1
ATOM 1164 N N . LEU A 1 141 ? -0.953 1.837 -28.093 1.00 75.19 141 LEU A N 1
ATOM 1165 C CA . LEU A 1 141 ? -0.564 1.687 -26.691 1.00 75.19 141 LEU A CA 1
ATOM 1166 C C . LEU A 1 141 ? -0.799 2.972 -25.882 1.00 75.19 141 LEU A C 1
ATOM 1168 O O . LEU A 1 141 ? -1.306 2.904 -24.762 1.00 75.19 141 LEU A O 1
ATOM 1172 N N . LEU A 1 142 ? -0.499 4.144 -26.453 1.00 77.56 142 LEU A N 1
ATOM 1173 C CA . LEU A 1 142 ? -0.777 5.433 -25.818 1.00 77.56 142 LEU A CA 1
ATOM 1174 C C . LEU A 1 142 ? -2.284 5.656 -25.629 1.00 77.56 142 LEU A C 1
ATOM 1176 O O . LEU A 1 142 ? -2.704 6.017 -24.534 1.00 77.56 142 LEU A O 1
ATOM 1180 N N . ILE A 1 143 ? -3.098 5.421 -26.664 1.00 81.00 143 ILE A N 1
ATOM 1181 C CA . ILE A 1 143 ? -4.563 5.549 -26.587 1.00 81.00 143 ILE A CA 1
ATOM 1182 C C . ILE A 1 143 ? -5.124 4.591 -25.533 1.00 81.00 143 ILE A C 1
ATOM 1184 O O . ILE A 1 143 ? -5.914 5.013 -24.691 1.00 81.00 143 ILE A O 1
ATOM 1188 N N . GLY A 1 144 ? -4.691 3.326 -25.536 1.00 78.50 144 GLY A N 1
ATOM 1189 C CA . GLY A 1 144 ? -5.113 2.338 -24.542 1.00 78.50 144 GLY A CA 1
ATOM 1190 C C . GLY A 1 144 ? -4.752 2.756 -23.116 1.00 78.50 144 GLY A C 1
ATOM 1191 O O . GLY A 1 144 ? -5.580 2.661 -22.214 1.00 78.50 144 GLY A O 1
ATOM 1192 N N . SER A 1 145 ? -3.550 3.298 -22.915 1.00 76.38 145 SER A N 1
ATOM 1193 C CA . SER A 1 145 ? -3.115 3.813 -21.617 1.00 76.38 145 SER A CA 1
ATOM 1194 C C . SER A 1 145 ? -3.885 5.067 -21.175 1.00 76.38 145 SER A C 1
ATOM 1196 O O . SER A 1 145 ? -4.257 5.178 -20.008 1.00 76.38 145 SER A O 1
ATOM 1198 N N . LEU A 1 146 ? -4.198 5.989 -22.090 1.00 80.44 146 LEU A N 1
ATOM 1199 C CA . LEU A 1 146 ? -5.037 7.154 -21.790 1.00 80.44 146 LEU A CA 1
ATOM 1200 C C . LEU A 1 146 ? -6.468 6.746 -21.422 1.00 80.44 146 LEU A C 1
ATOM 1202 O O . LEU A 1 146 ? -7.022 7.284 -20.465 1.00 80.44 146 LEU A O 1
ATOM 1206 N N . LEU A 1 147 ? -7.047 5.775 -22.135 1.00 83.81 147 LEU A N 1
ATOM 1207 C CA . LEU A 1 147 ? -8.366 5.222 -21.822 1.00 83.81 147 LEU A CA 1
ATOM 1208 C C . LEU A 1 147 ? -8.377 4.583 -20.428 1.00 83.81 147 LEU A C 1
ATOM 1210 O O . LEU A 1 147 ? -9.300 4.807 -19.649 1.00 83.81 147 LEU A O 1
ATOM 1214 N N . LEU A 1 148 ? -7.330 3.829 -20.094 1.00 79.44 148 LEU A N 1
ATOM 1215 C CA . LEU A 1 148 ? -7.172 3.195 -18.790 1.00 79.44 148 LEU A CA 1
ATOM 1216 C C . LEU A 1 148 ? -7.056 4.230 -17.661 1.00 79.44 148 LEU A C 1
ATOM 1218 O O . LEU A 1 148 ? -7.712 4.091 -16.631 1.00 79.44 148 LEU A O 1
ATOM 1222 N N . ASN A 1 149 ? -6.306 5.314 -17.882 1.00 82.62 149 ASN A N 1
ATOM 1223 C CA . ASN A 1 149 ? -6.240 6.442 -16.952 1.00 82.62 149 ASN A CA 1
ATOM 1224 C C . ASN A 1 149 ? -7.589 7.155 -16.809 1.00 82.62 149 ASN A C 1
ATOM 1226 O O . ASN A 1 149 ? -7.958 7.532 -15.700 1.00 82.62 149 ASN A O 1
ATOM 1230 N N . ALA A 1 150 ? -8.337 7.329 -17.901 1.00 82.88 150 ALA A N 1
ATOM 1231 C CA . ALA A 1 150 ? -9.666 7.931 -17.861 1.00 82.88 150 ALA A CA 1
ATOM 1232 C C . ALA A 1 150 ? -10.656 7.063 -17.068 1.00 82.88 150 ALA A C 1
ATOM 1234 O O . ALA A 1 150 ? -11.362 7.585 -16.208 1.00 82.88 150 ALA A O 1
ATOM 1235 N N . LEU A 1 151 ? -10.659 5.742 -17.290 1.00 83.75 151 LEU A N 1
ATOM 1236 C CA . LEU A 1 151 ? -11.445 4.787 -16.499 1.00 83.75 151 LEU A CA 1
ATOM 1237 C C . LEU A 1 151 ? -11.050 4.821 -15.024 1.00 83.75 151 LEU A C 1
ATOM 1239 O O . LEU A 1 151 ? -11.914 4.769 -14.153 1.00 83.75 151 LEU A O 1
ATOM 1243 N N . PHE A 1 152 ? -9.755 4.952 -14.741 1.00 83.00 152 PHE A N 1
ATOM 1244 C CA . PHE A 1 152 ? -9.257 5.067 -13.380 1.00 83.00 152 PHE A CA 1
ATOM 1245 C C . PHE A 1 152 ? -9.745 6.348 -12.687 1.00 83.00 152 PHE A C 1
ATOM 1247 O O . PHE A 1 152 ? -10.286 6.283 -11.584 1.00 83.00 152 PHE A O 1
ATOM 1254 N N . ILE A 1 153 ? -9.619 7.503 -13.347 1.00 82.44 153 ILE A N 1
ATOM 1255 C CA . ILE A 1 153 ? -10.116 8.792 -12.841 1.00 82.44 153 ILE A CA 1
ATOM 1256 C C . ILE A 1 153 ? -11.634 8.746 -12.651 1.00 82.44 153 ILE A C 1
ATOM 1258 O O . ILE A 1 153 ? -12.132 9.216 -11.632 1.00 82.44 153 ILE A O 1
ATOM 1262 N N . PHE A 1 154 ? -12.366 8.149 -13.593 1.00 84.81 154 PHE A N 1
ATOM 1263 C CA . PHE A 1 154 ? -13.806 7.943 -13.468 1.00 84.81 154 PHE A CA 1
ATOM 1264 C C . PHE A 1 154 ? -14.138 7.073 -12.250 1.00 84.81 154 PHE A C 1
ATOM 1266 O O . PHE A 1 154 ? -14.966 7.461 -11.432 1.00 84.81 154 PHE A O 1
ATOM 1273 N N . GLY A 1 155 ? -13.432 5.953 -12.066 1.00 84.12 155 GLY A N 1
ATOM 1274 C CA . GLY A 1 155 ? -13.557 5.101 -10.885 1.00 84.12 155 GLY A CA 1
ATOM 1275 C C . GLY A 1 155 ? -13.335 5.883 -9.590 1.00 84.12 155 GLY A C 1
ATOM 1276 O O . GLY A 1 155 ? -14.191 5.851 -8.709 1.00 84.12 155 GLY A O 1
ATOM 1277 N N . LEU A 1 156 ? -12.258 6.669 -9.500 1.00 80.69 156 LEU A N 1
ATOM 1278 C CA . LEU A 1 156 ? -12.008 7.539 -8.346 1.00 80.69 156 LEU A CA 1
ATOM 1279 C C . LEU A 1 156 ? -13.121 8.574 -8.131 1.00 80.69 156 LEU A C 1
ATOM 1281 O O . LEU A 1 156 ? -13.506 8.809 -6.991 1.00 80.69 156 LEU A O 1
ATOM 1285 N N . ALA A 1 157 ? -13.666 9.160 -9.199 1.00 82.75 157 ALA A N 1
ATOM 1286 C CA . ALA A 1 157 ? -14.749 10.138 -9.112 1.00 82.75 157 ALA A CA 1
ATOM 1287 C C . ALA A 1 157 ? -16.072 9.528 -8.613 1.00 82.75 157 ALA A C 1
ATOM 1289 O O . ALA A 1 157 ? -16.877 10.227 -8.001 1.00 82.75 157 ALA A O 1
ATOM 1290 N N . THR A 1 158 ? -16.303 8.229 -8.841 1.00 86.38 158 THR A N 1
ATOM 1291 C CA . THR A 1 158 ? -17.489 7.526 -8.315 1.00 86.38 158 THR A CA 1
ATOM 1292 C C . THR A 1 158 ? -17.382 7.174 -6.831 1.00 86.38 158 THR A C 1
ATOM 1294 O O . THR A 1 158 ? -18.397 6.939 -6.170 1.00 86.38 158 THR A O 1
ATOM 1297 N N . VAL A 1 159 ? -16.167 7.150 -6.282 1.00 83.31 159 VAL A N 1
ATOM 1298 C CA . VAL A 1 159 ? -15.930 6.810 -4.882 1.00 83.31 159 VAL A CA 1
ATOM 1299 C C . VAL A 1 159 ? -16.278 8.017 -4.005 1.00 83.31 159 VAL A C 1
ATOM 1301 O O . VAL A 1 159 ? -15.602 9.043 -4.032 1.00 83.31 159 VAL A O 1
ATOM 1304 N N . LYS A 1 160 ? -17.332 7.889 -3.186 1.00 85.69 160 LYS A N 1
ATOM 1305 C CA . LYS A 1 160 ? -17.754 8.899 -2.196 1.00 85.69 160 LYS A CA 1
ATOM 1306 C C . LYS A 1 160 ? -16.774 8.966 -1.016 1.00 85.69 160 LYS A C 1
ATOM 1308 O O . LYS A 1 160 ? -17.095 8.535 0.087 1.00 85.69 160 LYS A O 1
ATOM 1313 N N . GLN A 1 161 ? -15.568 9.468 -1.252 1.00 85.50 161 GLN A N 1
ATOM 1314 C CA . GLN A 1 161 ? -14.552 9.692 -0.223 1.00 85.50 161 GLN A CA 1
ATOM 1315 C C . GLN A 1 161 ? -14.195 11.180 -0.140 1.00 85.50 161 GLN A C 1
ATOM 1317 O O . GLN A 1 161 ? -14.264 11.883 -1.152 1.00 85.50 161 GLN A O 1
ATOM 1322 N N . PRO A 1 162 ? -13.795 11.683 1.041 1.00 89.94 162 PRO A N 1
ATOM 1323 C CA . PRO A 1 162 ? -13.263 13.031 1.169 1.00 89.94 162 PRO A CA 1
ATOM 1324 C C . PRO A 1 162 ? -12.104 13.247 0.195 1.00 89.94 162 PRO A C 1
ATOM 1326 O O . PRO A 1 162 ? -11.213 12.403 0.077 1.00 89.94 162 PRO A O 1
ATOM 1329 N N . ILE A 1 163 ? -12.072 14.404 -0.470 1.00 88.56 163 ILE A N 1
ATOM 1330 C CA . ILE A 1 163 ? -11.044 14.700 -1.478 1.00 88.56 163 ILE A CA 1
ATOM 1331 C C . ILE A 1 163 ? -9.616 14.634 -0.907 1.00 88.56 163 ILE A C 1
ATOM 1333 O O . ILE A 1 163 ? -8.681 14.253 -1.606 1.00 88.56 163 ILE A O 1
ATOM 1337 N N . GLY A 1 164 ? -9.454 14.917 0.391 1.00 90.50 164 GLY A N 1
ATOM 1338 C CA . GLY A 1 164 ? -8.184 14.753 1.101 1.00 90.50 164 GLY A CA 1
ATOM 1339 C C . GLY A 1 164 ? -7.670 13.309 1.102 1.00 90.50 164 GLY A C 1
ATOM 1340 O O . GLY A 1 164 ? -6.478 13.097 0.889 1.00 90.50 164 GLY A O 1
ATOM 1341 N N . ASN A 1 165 ? -8.554 12.316 1.254 1.00 90.38 165 ASN A N 1
ATOM 1342 C CA . ASN A 1 165 ? -8.179 10.896 1.227 1.00 90.38 165 ASN A CA 1
ATOM 1343 C C . ASN A 1 165 ? -7.709 10.483 -0.172 1.00 90.38 165 ASN A C 1
ATOM 1345 O O . ASN A 1 165 ? -6.753 9.719 -0.304 1.00 90.38 165 ASN A O 1
ATOM 1349 N N . LEU A 1 166 ? -8.334 11.039 -1.217 1.00 88.94 166 LEU A N 1
ATOM 1350 C CA . LEU A 1 166 ? -7.912 10.826 -2.601 1.00 88.94 166 LEU A CA 1
ATOM 1351 C C . LEU A 1 166 ? -6.511 11.398 -2.841 1.00 88.94 166 LEU A C 1
ATOM 1353 O O . LEU A 1 166 ? -5.634 10.669 -3.293 1.00 88.94 166 LEU A O 1
ATOM 1357 N N . PHE A 1 167 ? -6.260 12.663 -2.489 1.00 89.56 167 PHE A N 1
ATOM 1358 C CA . PHE A 1 167 ? -4.930 13.267 -2.652 1.00 89.56 167 PHE A CA 1
ATOM 1359 C C . PHE A 1 167 ? -3.844 12.536 -1.862 1.00 89.56 167 PHE A C 1
ATOM 1361 O O . PHE A 1 167 ? -2.737 12.336 -2.371 1.00 89.56 167 PHE A O 1
ATOM 1368 N N . PHE A 1 168 ? -4.158 12.095 -0.646 1.00 91.69 168 PHE A N 1
ATOM 1369 C CA . PHE A 1 168 ? -3.246 11.293 0.156 1.00 91.69 168 PHE A CA 1
ATOM 1370 C C . PHE A 1 168 ? -2.909 9.961 -0.532 1.00 91.69 168 PHE A C 1
ATOM 1372 O O . PHE A 1 168 ? -1.733 9.640 -0.712 1.00 91.69 168 PHE A O 1
ATOM 1379 N N . LEU A 1 169 ? -3.919 9.220 -1.001 1.00 89.38 169 LEU A N 1
ATOM 1380 C CA . LEU A 1 169 ? -3.711 7.952 -1.703 1.00 89.38 169 LEU A CA 1
ATOM 1381 C C . LEU A 1 169 ? -2.893 8.141 -2.989 1.00 89.38 169 LEU A C 1
ATOM 1383 O O . LEU A 1 169 ? -1.953 7.386 -3.240 1.00 89.38 169 LEU A O 1
ATOM 1387 N N . LEU A 1 170 ? -3.205 9.178 -3.773 1.00 87.25 170 LEU A N 1
ATOM 1388 C CA . LEU A 1 170 ? -2.463 9.549 -4.981 1.00 87.25 170 LEU A CA 1
ATOM 1389 C C . LEU A 1 170 ? -0.996 9.879 -4.671 1.00 87.25 170 LEU A C 1
ATOM 1391 O O . LEU A 1 170 ? -0.110 9.514 -5.444 1.00 87.25 170 LEU A O 1
ATOM 1395 N N . SER A 1 171 ? -0.722 10.520 -3.533 1.00 89.44 171 SER A N 1
ATOM 1396 C CA . SER A 1 171 ? 0.641 10.846 -3.094 1.00 89.44 171 SER A CA 1
ATOM 1397 C C . SER A 1 171 ? 1.448 9.584 -2.779 1.00 89.44 171 SER A C 1
ATOM 1399 O O . SER A 1 171 ? 2.567 9.429 -3.274 1.00 89.44 171 SER A O 1
ATOM 1401 N N . ILE A 1 172 ? 0.865 8.635 -2.036 1.00 91.06 172 ILE A N 1
ATOM 1402 C CA . ILE A 1 172 ? 1.505 7.343 -1.739 1.00 91.06 172 ILE A CA 1
ATOM 1403 C C . ILE A 1 172 ? 1.736 6.530 -3.023 1.00 91.06 172 ILE A C 1
ATOM 1405 O O . ILE A 1 172 ? 2.838 6.017 -3.235 1.00 91.06 172 ILE A O 1
ATOM 1409 N N . CYS A 1 173 ? 0.745 6.470 -3.921 1.00 88.94 173 CYS A N 1
ATOM 1410 C CA . CYS A 1 173 ? 0.884 5.800 -5.219 1.00 88.94 173 CYS A CA 1
ATOM 1411 C C . CYS A 1 173 ? 1.992 6.438 -6.071 1.00 88.94 173 CYS A C 1
ATOM 1413 O O . CYS A 1 173 ? 2.797 5.740 -6.690 1.00 88.94 173 CYS A O 1
ATOM 1415 N N . SER A 1 174 ? 2.087 7.769 -6.074 1.00 85.50 174 SER A N 1
ATOM 1416 C CA . SER A 1 174 ? 3.122 8.494 -6.818 1.00 85.50 174 SER A CA 1
ATOM 1417 C C . SER A 1 174 ? 4.522 8.156 -6.306 1.00 85.50 174 SER A C 1
ATOM 1419 O O . SER A 1 174 ? 5.413 7.875 -7.105 1.00 85.50 174 SER A O 1
ATOM 1421 N N . ILE A 1 175 ? 4.716 8.106 -4.984 1.00 90.69 175 ILE A N 1
ATOM 1422 C CA . ILE A 1 175 ? 5.997 7.735 -4.362 1.00 90.69 175 ILE A CA 1
ATOM 1423 C C . ILE A 1 175 ? 6.414 6.324 -4.758 1.00 90.69 175 ILE A C 1
ATOM 1425 O O . ILE A 1 175 ? 7.537 6.119 -5.227 1.00 90.69 175 ILE A O 1
ATOM 1429 N N . LEU A 1 176 ? 5.504 5.359 -4.603 1.00 89.19 176 LEU A N 1
ATOM 1430 C CA . LEU A 1 176 ? 5.773 3.977 -4.979 1.00 89.19 176 LEU A CA 1
ATOM 1431 C C . LEU A 1 176 ? 6.096 3.884 -6.461 1.00 89.19 176 LEU A C 1
ATOM 1433 O O . LEU A 1 176 ? 7.058 3.216 -6.838 1.00 89.19 176 LEU A O 1
ATOM 1437 N N . THR A 1 177 ? 5.372 4.613 -7.307 1.00 86.31 177 THR A N 1
ATOM 1438 C CA . THR A 1 177 ? 5.655 4.542 -8.731 1.00 86.31 177 THR A CA 1
ATOM 1439 C C . THR A 1 177 ? 6.994 5.157 -9.106 1.00 86.31 177 THR A C 1
ATOM 1441 O O . THR A 1 177 ? 7.716 4.575 -9.910 1.00 86.31 177 THR A O 1
ATOM 1444 N N . ILE A 1 178 ? 7.372 6.296 -8.523 1.00 84.69 178 ILE A N 1
ATOM 1445 C CA . ILE A 1 178 ? 8.706 6.876 -8.735 1.00 84.69 178 ILE A CA 1
ATOM 1446 C C . ILE A 1 178 ? 9.779 5.865 -8.311 1.00 84.69 178 ILE A C 1
ATOM 1448 O O . ILE A 1 178 ? 10.773 5.678 -9.016 1.00 84.69 178 ILE A O 1
ATOM 1452 N N . HIS A 1 179 ? 9.565 5.159 -7.198 1.00 89.94 179 HIS A N 1
ATOM 1453 C CA . HIS A 1 179 ? 10.476 4.111 -6.754 1.00 89.94 179 HIS A CA 1
ATOM 1454 C C . HIS A 1 179 ? 10.566 2.946 -7.759 1.00 89.94 179 HIS A C 1
ATOM 1456 O O . HIS A 1 179 ? 11.672 2.567 -8.152 1.00 89.94 179 HIS A O 1
ATOM 1462 N N . PHE A 1 180 ? 9.436 2.425 -8.249 1.00 85.50 180 PHE A N 1
ATOM 1463 C CA . PHE A 1 180 ? 9.423 1.362 -9.263 1.00 85.50 180 PHE A CA 1
ATOM 1464 C C . PHE A 1 180 ? 9.988 1.815 -10.612 1.00 85.50 180 PHE A C 1
ATOM 1466 O O . PHE A 1 180 ? 10.698 1.052 -11.264 1.00 85.50 180 PHE A O 1
ATOM 1473 N N . ALA A 1 181 ? 9.756 3.063 -11.018 1.00 82.50 181 ALA A N 1
ATOM 1474 C CA . ALA A 1 181 ? 10.369 3.648 -12.205 1.00 82.50 181 ALA A CA 1
ATOM 1475 C C . ALA A 1 181 ? 11.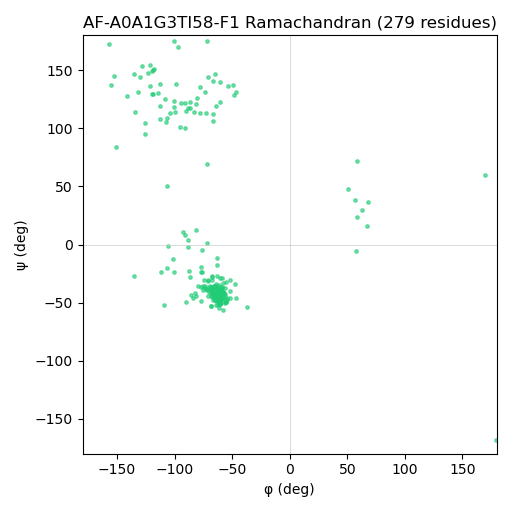900 3.626 -12.089 1.00 82.50 181 ALA A C 1
ATOM 1477 O O . ALA A 1 181 ? 12.596 3.173 -12.999 1.00 82.50 181 ALA A O 1
ATOM 1478 N N . ASN A 1 182 ? 12.427 4.049 -10.936 1.00 83.69 182 ASN A N 1
ATOM 1479 C CA . ASN A 1 182 ? 13.860 4.005 -10.658 1.00 83.69 182 ASN A CA 1
ATOM 1480 C C . ASN A 1 182 ? 14.389 2.567 -10.628 1.00 83.69 182 ASN A C 1
ATOM 1482 O O . ASN A 1 182 ? 15.490 2.310 -11.112 1.00 83.69 182 ASN A O 1
ATOM 1486 N N . PHE A 1 183 ? 13.608 1.625 -10.094 1.00 83.81 183 PHE A N 1
ATOM 1487 C CA . PHE A 1 183 ? 13.944 0.203 -10.098 1.00 83.81 183 PHE A CA 1
ATOM 1488 C C . PHE A 1 183 ? 14.065 -0.353 -11.524 1.00 83.81 183 PHE A C 1
ATOM 1490 O O . PHE A 1 183 ? 15.051 -1.013 -11.840 1.00 83.81 183 PHE A O 1
ATOM 1497 N N . ILE A 1 184 ? 13.103 -0.067 -12.404 1.00 81.81 184 ILE A N 1
ATOM 1498 C CA . ILE A 1 184 ? 13.046 -0.644 -13.754 1.00 81.81 184 ILE A CA 1
ATOM 1499 C C . ILE A 1 184 ? 14.056 0.026 -14.694 1.00 81.81 184 ILE A C 1
ATOM 1501 O O . ILE A 1 184 ? 14.816 -0.665 -15.372 1.00 81.81 184 ILE A O 1
ATOM 1505 N N . TYR A 1 185 ? 14.094 1.361 -14.731 1.00 77.12 185 TYR A N 1
ATOM 1506 C CA . TYR A 1 185 ? 14.758 2.097 -15.813 1.00 77.12 185 TYR A CA 1
ATOM 1507 C C . TYR A 1 185 ? 16.153 2.626 -15.471 1.00 77.12 185 TYR A C 1
ATOM 1509 O O . TYR A 1 185 ? 16.946 2.877 -16.380 1.00 77.12 185 TYR A O 1
ATOM 1517 N N . LEU A 1 186 ? 16.479 2.822 -14.190 1.00 81.44 186 LEU A N 1
ATOM 1518 C CA . LEU A 1 186 ? 17.768 3.394 -13.795 1.00 81.44 186 LEU A CA 1
ATOM 1519 C C . LEU A 1 186 ? 18.793 2.318 -13.416 1.00 81.44 186 LEU A C 1
ATOM 1521 O O . LEU A 1 186 ? 18.499 1.125 -13.303 1.00 81.44 186 LEU A O 1
ATOM 1525 N N . LYS A 1 187 ? 20.048 2.755 -13.243 1.00 84.69 187 LYS A N 1
ATOM 1526 C CA . LYS A 1 187 ? 21.134 1.905 -12.730 1.00 84.69 187 LYS A CA 1
ATOM 1527 C C . LYS A 1 187 ? 20.836 1.488 -11.290 1.00 84.69 187 LYS A C 1
ATOM 1529 O O . LYS A 1 187 ? 20.338 2.300 -10.512 1.00 84.69 187 LYS A O 1
ATOM 1534 N N . ALA A 1 188 ? 21.254 0.282 -10.912 1.00 85.81 188 ALA A N 1
ATOM 1535 C CA . ALA A 1 188 ? 20.914 -0.336 -9.628 1.00 85.81 188 ALA A CA 1
ATOM 1536 C C . ALA A 1 188 ? 21.278 0.521 -8.395 1.00 85.81 188 ALA A C 1
ATOM 1538 O O . ALA A 1 188 ? 20.545 0.553 -7.410 1.00 85.81 188 ALA A O 1
ATOM 1539 N N . LYS A 1 189 ? 22.361 1.309 -8.465 1.00 87.25 189 LYS A N 1
ATOM 1540 C CA . LYS A 1 189 ? 22.743 2.254 -7.397 1.00 87.25 189 LYS A CA 1
ATOM 1541 C C . LYS A 1 189 ? 21.665 3.299 -7.069 1.00 87.25 189 LYS A C 1
ATOM 1543 O O . LYS A 1 189 ? 21.533 3.707 -5.919 1.00 87.25 189 LYS A O 1
ATOM 1548 N N . PHE A 1 190 ? 20.885 3.724 -8.065 1.00 88.38 190 PHE A N 1
ATOM 1549 C CA . PHE A 1 190 ? 19.808 4.696 -7.868 1.00 88.38 190 PHE A CA 1
ATOM 1550 C C . PHE A 1 190 ? 18.576 4.066 -7.227 1.00 88.38 190 PHE A C 1
ATOM 1552 O O . PHE A 1 190 ? 17.820 4.768 -6.565 1.00 88.38 190 PHE A O 1
ATOM 1559 N N . THR A 1 191 ? 18.394 2.751 -7.356 1.00 89.62 191 THR A N 1
ATOM 1560 C CA . THR A 1 191 ? 17.325 2.024 -6.672 1.00 89.62 191 THR A CA 1
ATOM 1561 C C . THR A 1 191 ? 17.466 2.164 -5.159 1.00 89.62 191 THR A C 1
ATOM 1563 O O . THR A 1 191 ? 16.530 2.618 -4.504 1.00 89.62 191 THR A O 1
ATOM 1566 N N . ILE A 1 192 ? 18.655 1.878 -4.618 1.00 91.75 192 ILE A N 1
ATOM 1567 C CA . ILE A 1 192 ? 18.932 1.990 -3.177 1.00 91.75 192 ILE A CA 1
ATOM 1568 C C . ILE A 1 192 ? 18.834 3.447 -2.716 1.00 91.75 192 ILE A C 1
ATOM 1570 O O . ILE A 1 192 ? 18.191 3.727 -1.710 1.00 91.75 192 ILE A O 1
ATOM 1574 N N . ALA A 1 193 ? 19.408 4.388 -3.472 1.00 91.31 193 ALA A N 1
ATOM 1575 C CA . ALA A 1 193 ? 19.309 5.810 -3.142 1.00 91.31 193 ALA A CA 1
ATOM 1576 C C . ALA A 1 193 ? 17.847 6.291 -3.102 1.00 91.31 193 ALA A C 1
ATOM 1578 O O . ALA A 1 193 ? 17.446 6.983 -2.170 1.00 91.31 193 ALA A O 1
ATOM 1579 N N . SER A 1 194 ? 17.031 5.878 -4.079 1.00 93.88 194 SER A N 1
ATOM 1580 C CA . SER A 1 194 ? 15.606 6.209 -4.095 1.00 93.88 194 SER A CA 1
ATOM 1581 C C . SER A 1 194 ? 14.866 5.599 -2.911 1.00 93.88 194 SER A C 1
ATOM 1583 O O . SER A 1 194 ? 14.003 6.257 -2.350 1.00 93.88 194 SER A O 1
ATOM 1585 N N . LEU A 1 195 ? 15.228 4.386 -2.486 1.00 94.62 195 LEU A N 1
ATOM 1586 C CA . LEU A 1 195 ? 14.629 3.737 -1.326 1.00 94.62 195 LEU A CA 1
ATOM 1587 C C . LEU A 1 195 ? 14.938 4.498 -0.030 1.00 94.62 195 LEU A C 1
ATOM 1589 O O . LEU A 1 195 ? 14.024 4.798 0.732 1.00 94.62 195 LEU A O 1
ATOM 1593 N N . LEU A 1 196 ? 16.208 4.864 0.179 1.00 94.56 196 LEU A N 1
ATOM 1594 C CA . LEU A 1 196 ? 16.662 5.614 1.355 1.00 94.56 196 LEU A CA 1
ATOM 1595 C C . LEU A 1 196 ? 15.999 6.988 1.484 1.00 94.56 196 LEU A C 1
ATOM 1597 O O . LEU A 1 196 ? 15.849 7.480 2.595 1.00 94.56 196 LEU A O 1
ATOM 1601 N N . PHE A 1 197 ? 15.602 7.605 0.370 1.00 95.75 197 PHE A N 1
ATOM 1602 C CA . PHE A 1 197 ? 14.916 8.895 0.383 1.00 95.75 197 PHE A CA 1
ATOM 1603 C C . PHE A 1 197 ? 13.390 8.751 0.462 1.00 95.75 197 PHE A C 1
ATOM 1605 O O . PHE A 1 197 ? 12.739 9.378 1.295 1.00 95.75 197 PHE A O 1
ATOM 1612 N N . LEU A 1 198 ? 12.807 7.909 -0.394 1.00 95.69 198 LEU A N 1
ATOM 1613 C CA . LEU A 1 198 ? 11.357 7.803 -0.550 1.00 95.69 198 LEU A CA 1
ATOM 1614 C C . LEU A 1 198 ? 10.684 7.076 0.613 1.00 95.69 198 LEU A C 1
ATOM 1616 O O . LEU A 1 198 ? 9.544 7.403 0.933 1.00 95.69 198 LEU A O 1
ATOM 1620 N N . PHE A 1 199 ? 11.359 6.129 1.271 1.00 96.44 199 PHE A N 1
ATOM 1621 C CA . PHE A 1 199 ? 10.772 5.436 2.417 1.00 96.44 199 PHE A CA 1
ATOM 1622 C C . PHE A 1 199 ? 10.598 6.366 3.636 1.00 96.44 199 PHE A C 1
ATOM 1624 O O . PHE A 1 199 ? 9.460 6.514 4.086 1.00 96.44 199 PHE A O 1
ATOM 1631 N N . PRO A 1 200 ? 11.624 7.088 4.133 1.00 97.56 200 PRO A N 1
ATOM 1632 C CA . PRO A 1 200 ? 11.423 8.072 5.202 1.00 97.56 200 PRO A CA 1
ATOM 1633 C C . PRO A 1 200 ? 10.436 9.174 4.817 1.00 97.56 200 PRO A C 1
ATOM 1635 O O . PRO A 1 200 ? 9.627 9.591 5.641 1.00 97.56 200 PRO A O 1
ATOM 1638 N N . PHE A 1 201 ? 10.453 9.607 3.553 1.00 97.12 201 PHE A N 1
ATOM 1639 C CA . PHE A 1 201 ? 9.486 10.578 3.051 1.00 97.12 201 PHE A CA 1
ATOM 1640 C C . PHE A 1 201 ? 8.046 10.043 3.093 1.00 97.12 201 PHE A C 1
ATOM 1642 O O . PHE A 1 201 ? 7.134 10.769 3.481 1.00 97.12 201 PHE A O 1
ATOM 1649 N N . SER A 1 202 ? 7.834 8.761 2.776 1.00 96.19 202 SER A N 1
ATOM 1650 C CA . SER A 1 202 ? 6.518 8.130 2.916 1.00 96.19 202 SER A CA 1
ATOM 1651 C C . SER A 1 202 ? 6.059 8.083 4.374 1.00 96.19 202 SER A C 1
ATOM 1653 O O . SER A 1 202 ? 4.917 8.438 4.646 1.00 96.19 202 SER A O 1
ATOM 1655 N N . ILE A 1 203 ? 6.954 7.762 5.320 1.00 97.56 203 ILE A N 1
ATOM 1656 C CA . ILE A 1 203 ? 6.651 7.810 6.758 1.00 97.56 203 ILE A CA 1
ATOM 1657 C C . ILE A 1 203 ? 6.258 9.231 7.171 1.00 97.56 203 ILE A C 1
ATOM 1659 O O . ILE A 1 203 ? 5.239 9.409 7.833 1.00 97.56 203 ILE A O 1
ATOM 1663 N N . LEU A 1 204 ? 7.020 10.245 6.750 1.00 97.81 204 LEU A N 1
ATOM 1664 C CA . LEU A 1 204 ? 6.711 11.645 7.044 1.00 97.81 204 LEU A CA 1
ATOM 1665 C C . LEU A 1 204 ? 5.291 12.008 6.587 1.00 97.81 204 LEU A C 1
ATOM 1667 O O . LEU A 1 204 ? 4.529 12.566 7.369 1.00 97.81 204 LEU A O 1
ATOM 1671 N N . ILE A 1 205 ? 4.908 11.614 5.369 1.00 96.88 205 ILE A N 1
ATOM 1672 C CA . ILE A 1 205 ? 3.552 11.823 4.843 1.00 96.88 205 ILE A CA 1
ATOM 1673 C C . ILE A 1 205 ? 2.496 11.117 5.699 1.00 96.88 205 ILE A C 1
ATOM 1675 O O . ILE A 1 205 ? 1.479 11.737 6.000 1.00 96.88 205 ILE A O 1
ATOM 1679 N N . LEU A 1 206 ? 2.720 9.869 6.133 1.00 97.00 206 LEU A N 1
ATOM 1680 C CA . LEU A 1 206 ? 1.769 9.163 7.007 1.00 97.00 206 LEU A CA 1
ATOM 1681 C C . LEU A 1 206 ? 1.497 9.941 8.303 1.00 97.00 206 LEU A C 1
ATOM 1683 O O . LEU A 1 206 ? 0.354 10.035 8.744 1.00 97.00 206 LEU A O 1
ATOM 1687 N N . PHE A 1 207 ? 2.538 10.518 8.907 1.00 97.69 207 PHE A N 1
ATOM 1688 C CA . PHE A 1 207 ? 2.400 11.289 10.142 1.00 97.69 207 PHE A CA 1
ATOM 1689 C C . PHE A 1 207 ? 1.821 12.689 9.919 1.00 97.69 207 PHE A C 1
ATOM 1691 O O . PHE A 1 207 ? 1.054 13.157 10.757 1.00 97.69 207 PHE A O 1
ATOM 1698 N N . THR A 1 208 ? 2.166 13.365 8.819 1.00 97.25 208 THR A N 1
ATOM 1699 C CA . THR A 1 208 ? 1.611 14.687 8.482 1.00 97.25 208 THR A CA 1
ATOM 1700 C C . THR A 1 208 ? 0.124 14.608 8.135 1.00 97.25 208 THR A C 1
ATOM 1702 O O . THR A 1 208 ? -0.642 15.489 8.512 1.00 97.25 208 THR A O 1
ATOM 1705 N N . TYR A 1 209 ? -0.291 13.541 7.453 1.00 97.25 209 TYR A N 1
ATOM 1706 C CA . TYR A 1 209 ? -1.676 13.283 7.061 1.00 97.25 209 TYR A CA 1
ATOM 1707 C C . TYR A 1 209 ? -2.269 12.157 7.915 1.00 97.25 209 TYR A C 1
ATOM 1709 O O . TYR A 1 209 ? -2.813 11.170 7.404 1.00 97.25 209 TYR A O 1
ATOM 1717 N N . SER A 1 210 ? -2.120 12.280 9.238 1.00 97.44 210 SER A N 1
ATOM 1718 C CA . SER A 1 210 ? -2.564 11.249 10.172 1.00 97.44 210 SER A CA 1
ATOM 1719 C C . SER A 1 210 ? -4.073 10.974 10.123 1.00 97.44 210 SER A C 1
ATOM 1721 O O . SER A 1 210 ? -4.418 9.788 10.092 1.00 97.44 210 SER A O 1
ATOM 1723 N N . PRO A 1 211 ? -4.980 11.971 9.984 1.00 96.81 211 PRO A N 1
ATOM 1724 C CA . PRO A 1 211 ? -6.413 11.692 9.872 1.00 96.81 211 PRO A CA 1
ATOM 1725 C C . PRO A 1 211 ? -6.752 10.865 8.625 1.00 96.81 211 PRO A C 1
ATOM 1727 O O . PRO A 1 211 ? -7.467 9.871 8.714 1.00 96.81 211 PRO A O 1
ATOM 1730 N N . GLN A 1 212 ? -6.169 11.211 7.471 1.00 96.88 212 GLN A N 1
ATOM 1731 C CA . GLN A 1 212 ? -6.387 10.491 6.210 1.00 96.88 212 GLN A CA 1
ATOM 1732 C C . GLN A 1 212 ? -5.828 9.064 6.278 1.00 96.88 212 GLN A C 1
ATOM 1734 O O . GLN A 1 212 ? -6.454 8.118 5.795 1.00 96.88 212 GLN A O 1
ATOM 1739 N N . THR A 1 213 ? -4.666 8.894 6.919 1.00 95.69 213 THR A N 1
ATOM 1740 C CA . THR A 1 213 ? -4.074 7.574 7.174 1.00 95.69 213 THR A CA 1
ATOM 1741 C C . THR A 1 213 ? -5.014 6.718 8.022 1.00 95.69 213 THR A C 1
ATOM 1743 O O . THR A 1 213 ? -5.290 5.567 7.675 1.00 95.69 213 THR A O 1
ATOM 1746 N N . ALA A 1 214 ? -5.544 7.280 9.111 1.00 96.00 214 ALA A N 1
ATOM 1747 C CA . ALA A 1 214 ? -6.455 6.576 10.001 1.00 96.00 214 ALA A CA 1
ATOM 1748 C C . ALA A 1 214 ? -7.784 6.223 9.320 1.00 96.00 214 ALA A C 1
ATOM 1750 O O . ALA A 1 214 ? -8.303 5.126 9.529 1.00 96.00 214 ALA A O 1
ATOM 1751 N N . ASP A 1 215 ? -8.317 7.104 8.475 1.00 94.31 215 ASP A N 1
ATOM 1752 C CA . ASP A 1 215 ? -9.546 6.850 7.723 1.00 94.31 215 ASP A CA 1
ATOM 1753 C C . ASP A 1 215 ? -9.379 5.719 6.705 1.00 94.31 215 ASP A C 1
ATOM 1755 O O . ASP A 1 215 ? -10.250 4.856 6.601 1.00 94.31 215 ASP A O 1
ATOM 1759 N N . ILE A 1 216 ? -8.244 5.658 6.001 1.00 92.56 216 ILE A N 1
ATOM 1760 C CA . ILE A 1 216 ? -7.957 4.574 5.049 1.00 92.56 216 ILE A CA 1
ATOM 1761 C C . ILE A 1 216 ? -7.813 3.232 5.766 1.00 92.56 216 ILE A C 1
ATOM 1763 O O . ILE A 1 216 ? -8.393 2.237 5.324 1.00 92.56 216 ILE A O 1
ATOM 1767 N N . ILE A 1 217 ? -7.094 3.194 6.893 1.00 93.88 217 ILE A N 1
ATOM 1768 C CA . ILE A 1 217 ? -7.002 1.978 7.711 1.00 93.88 217 ILE A CA 1
ATOM 1769 C C . ILE A 1 217 ? -8.383 1.592 8.246 1.00 93.88 217 ILE A C 1
ATOM 1771 O O . ILE A 1 217 ? -8.768 0.428 8.146 1.00 93.88 217 ILE A O 1
ATOM 1775 N N . SER A 1 218 ? -9.170 2.556 8.731 1.00 93.44 218 SER A N 1
ATOM 1776 C CA . SER A 1 218 ? -10.539 2.312 9.191 1.00 93.44 218 SER A CA 1
ATOM 1777 C C . SER A 1 218 ? -11.421 1.743 8.082 1.00 93.44 218 SER A C 1
ATOM 1779 O O . SER A 1 218 ? -12.199 0.833 8.347 1.00 93.44 218 SER A O 1
ATO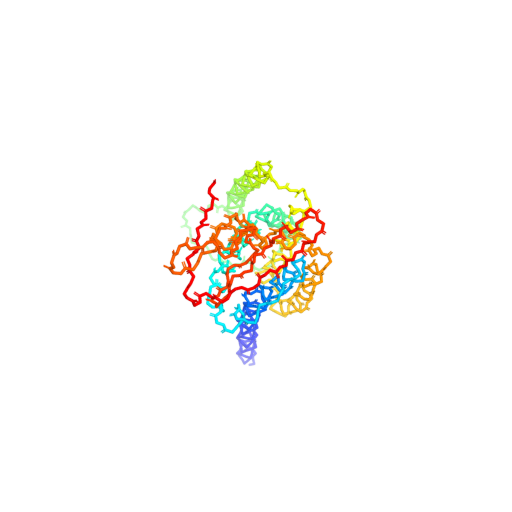M 1781 N N . PHE A 1 219 ? -11.319 2.259 6.856 1.00 91.19 219 PHE A N 1
ATOM 1782 C CA . PHE A 1 219 ? -12.078 1.776 5.703 1.00 91.19 219 PHE A CA 1
ATOM 1783 C C . PHE A 1 219 ? -11.701 0.335 5.340 1.00 91.19 219 PHE A C 1
ATOM 1785 O O . PHE A 1 219 ? -12.571 -0.509 5.109 1.00 91.19 219 PHE A O 1
ATOM 1792 N N . GLY A 1 220 ? -10.401 0.034 5.344 1.00 90.38 220 GLY A N 1
ATOM 1793 C CA . GLY A 1 220 ? -9.920 -1.322 5.138 1.00 90.38 220 GLY A CA 1
ATOM 1794 C C . GLY A 1 220 ? -10.435 -2.268 6.223 1.00 90.38 220 GLY A C 1
ATOM 1795 O O . GLY A 1 220 ? -11.099 -3.247 5.906 1.00 90.38 220 GLY A O 1
ATOM 1796 N N . LEU A 1 221 ? -10.204 -1.957 7.500 1.00 92.50 221 LEU A N 1
ATOM 1797 C CA . LEU A 1 221 ? -10.683 -2.764 8.629 1.00 92.50 221 LEU A CA 1
ATOM 1798 C C . LEU A 1 221 ? -12.206 -2.965 8.609 1.00 92.50 221 LEU A C 1
ATOM 1800 O O . LEU A 1 221 ? -12.687 -4.054 8.923 1.00 92.50 221 LEU A O 1
ATOM 1804 N N . HIS A 1 222 ? -12.968 -1.948 8.202 1.00 92.25 222 HIS A N 1
ATOM 1805 C CA . HIS A 1 222 ? -14.416 -2.042 8.051 1.00 92.25 222 HIS A CA 1
ATOM 1806 C C . HIS A 1 222 ? -14.810 -3.096 7.010 1.00 92.25 222 HIS A C 1
ATOM 1808 O O . HIS A 1 222 ? -15.705 -3.902 7.262 1.00 92.25 222 HIS A O 1
ATOM 1814 N N . SER A 1 223 ? -14.083 -3.150 5.890 1.00 89.69 223 SER A N 1
ATOM 1815 C CA . SER A 1 223 ? -14.281 -4.150 4.831 1.00 89.69 223 SER A CA 1
ATOM 1816 C C . SER A 1 223 ? -14.014 -5.584 5.312 1.00 89.69 223 SER A C 1
ATOM 1818 O O . SER A 1 223 ? -14.619 -6.524 4.806 1.00 89.69 223 SER A O 1
ATOM 1820 N N . PHE A 1 224 ? -13.164 -5.757 6.332 1.00 89.94 224 PHE A N 1
ATOM 1821 C CA . PHE A 1 224 ? -12.902 -7.041 7.001 1.00 89.94 224 PHE A CA 1
ATOM 1822 C C . PHE A 1 224 ? -13.784 -7.284 8.238 1.00 89.94 224 PHE A C 1
ATOM 1824 O O . PHE A 1 224 ? -13.548 -8.222 8.996 1.00 89.94 224 PHE A O 1
ATOM 1831 N N . ASN A 1 225 ? -14.820 -6.465 8.457 1.00 91.88 225 ASN A N 1
ATOM 1832 C CA . ASN A 1 225 ? -15.694 -6.520 9.632 1.00 91.88 225 ASN A CA 1
ATOM 1833 C C . ASN A 1 225 ? -14.961 -6.342 10.978 1.00 91.88 225 ASN A C 1
ATOM 1835 O O . ASN A 1 225 ? -15.472 -6.767 12.011 1.00 91.88 225 ASN A O 1
ATOM 1839 N N . SER A 1 226 ? -13.790 -5.701 10.983 1.00 92.62 226 SER A N 1
ATOM 1840 C CA . SER A 1 226 ? -12.938 -5.524 12.168 1.00 92.62 226 SER A CA 1
ATOM 1841 C C . SER A 1 226 ? -12.967 -4.104 12.746 1.00 92.62 226 SER A C 1
ATOM 1843 O O . SER A 1 226 ? -12.313 -3.848 13.754 1.00 92.62 226 SER A O 1
ATOM 1845 N N . SER A 1 227 ? -13.708 -3.169 12.141 1.00 94.19 227 SER A N 1
ATOM 1846 C CA . SER A 1 227 ? -13.918 -1.818 12.682 1.00 94.19 227 SER A CA 1
ATOM 1847 C C . SER A 1 227 ? -15.188 -1.143 12.147 1.00 94.19 227 SER A C 1
ATOM 1849 O O . SER A 1 227 ? -15.842 -1.624 11.218 1.00 94.19 227 SER A O 1
ATOM 1851 N N . ASN A 1 228 ? -15.510 0.018 12.726 1.00 92.25 228 ASN A N 1
ATOM 1852 C CA . ASN A 1 228 ? -16.539 0.954 12.272 1.00 92.25 228 ASN A CA 1
ATOM 1853 C C . ASN A 1 228 ? -17.934 0.313 12.153 1.00 92.25 228 ASN A C 1
ATOM 1855 O O . ASN A 1 228 ? -18.685 0.606 11.227 1.00 92.25 228 ASN A O 1
ATOM 1859 N N . LYS A 1 229 ? -18.273 -0.575 13.093 1.00 94.12 229 LYS A N 1
ATOM 1860 C CA . LYS A 1 229 ? -19.588 -1.219 13.204 1.00 94.12 229 LYS A CA 1
ATOM 1861 C C . LYS A 1 229 ? -20.188 -0.958 14.573 1.00 94.12 229 LYS A C 1
ATOM 1863 O O . LYS A 1 229 ? -19.449 -0.863 15.549 1.00 94.12 229 LYS A O 1
ATOM 1868 N N . ILE A 1 230 ? -21.507 -0.853 14.648 1.00 94.31 230 ILE A N 1
ATOM 1869 C CA . ILE A 1 230 ? -22.201 -0.800 15.933 1.00 94.31 230 ILE A CA 1
ATOM 1870 C C . ILE A 1 230 ? -22.312 -2.238 16.442 1.00 94.31 230 ILE A C 1
ATOM 1872 O O . ILE A 1 230 ? -22.769 -3.121 15.715 1.00 94.31 230 ILE A O 1
ATOM 1876 N N . VAL A 1 231 ? -21.845 -2.484 17.662 1.00 95.31 231 VAL A N 1
ATOM 1877 C CA . VAL A 1 231 ? -21.793 -3.819 18.261 1.00 95.31 231 VAL A CA 1
ATOM 1878 C C . VAL A 1 231 ? -22.399 -3.812 19.657 1.00 95.31 231 VAL A C 1
ATOM 1880 O O . VAL A 1 231 ? -22.207 -2.855 20.407 1.00 95.31 231 VAL A O 1
ATOM 1883 N N . ASP A 1 232 ? -23.079 -4.904 19.998 1.00 95.38 232 ASP A N 1
ATOM 1884 C CA . ASP A 1 232 ? -23.344 -5.284 21.384 1.00 95.38 232 ASP A CA 1
ATOM 1885 C C . ASP A 1 232 ? -22.354 -6.375 21.780 1.00 95.38 232 ASP A C 1
ATOM 1887 O O . ASP A 1 232 ? -22.290 -7.431 21.146 1.00 95.38 232 ASP A O 1
ATOM 1891 N N . VAL A 1 233 ? -21.598 -6.130 22.841 1.00 94.31 233 VAL A N 1
ATOM 1892 C CA . VAL A 1 233 ? -20.780 -7.136 23.505 1.00 94.31 233 VAL A CA 1
ATOM 1893 C C . VAL A 1 233 ? -21.620 -7.761 24.601 1.00 94.31 233 VAL A C 1
ATOM 1895 O O . VAL A 1 233 ? -22.111 -7.063 25.490 1.00 94.31 233 VAL A O 1
ATOM 1898 N N . LYS A 1 234 ? -21.795 -9.075 24.528 1.00 94.94 234 LYS A N 1
ATOM 1899 C CA . LYS A 1 234 ? -22.572 -9.848 25.489 1.00 94.94 234 LYS A CA 1
ATOM 1900 C C . LYS A 1 234 ? -21.704 -10.864 26.208 1.00 94.94 234 LYS A C 1
ATOM 1902 O O . LYS A 1 234 ? -20.730 -11.352 25.636 1.00 94.94 234 LYS A O 1
ATOM 1907 N N . ASP A 1 235 ? -22.071 -11.195 27.438 1.00 94.31 235 ASP A N 1
ATOM 1908 C CA . ASP A 1 235 ? -21.510 -12.356 28.126 1.00 94.31 235 ASP A CA 1
ATOM 1909 C C . ASP A 1 235 ? -22.053 -13.672 27.523 1.00 94.31 235 ASP A C 1
ATOM 1911 O O . ASP A 1 235 ? -22.940 -13.677 26.661 1.00 94.31 235 ASP A O 1
ATOM 1915 N N . MET A 1 236 ? -21.542 -14.814 27.992 1.00 93.12 236 MET A N 1
ATOM 1916 C CA . MET A 1 236 ? -22.037 -16.142 27.584 1.00 93.12 236 MET A CA 1
ATOM 1917 C C . MET A 1 236 ? -23.501 -16.397 27.979 1.00 93.12 236 MET A C 1
ATOM 1919 O O . MET A 1 236 ? -24.139 -17.284 27.418 1.00 93.12 236 MET A O 1
ATOM 1923 N N . ASN A 1 237 ? -24.045 -15.611 28.910 1.00 95.00 237 ASN A N 1
ATOM 1924 C CA . ASN A 1 237 ? -25.439 -15.672 29.342 1.00 95.00 237 ASN A CA 1
ATOM 1925 C C . ASN A 1 237 ? -26.344 -14.731 28.527 1.00 95.00 237 ASN A C 1
ATOM 1927 O O . ASN A 1 237 ? -27.521 -14.585 28.852 1.00 95.00 237 ASN A O 1
ATOM 1931 N N . ASN A 1 238 ? -25.822 -14.121 27.454 1.00 92.56 238 ASN A N 1
ATOM 1932 C CA . ASN A 1 238 ? -26.527 -13.201 26.562 1.00 92.56 238 ASN A CA 1
ATOM 1933 C C . ASN A 1 238 ? -26.927 -11.856 27.214 1.00 92.56 238 ASN A C 1
ATOM 1935 O O . ASN A 1 238 ? -27.736 -11.119 26.641 1.00 92.56 238 ASN A O 1
ATOM 1939 N N . ASN A 1 239 ? -26.340 -11.501 28.361 1.00 92.81 239 ASN A N 1
ATOM 1940 C CA . ASN A 1 239 ? -26.482 -10.184 28.980 1.00 92.81 239 ASN A CA 1
ATOM 1941 C C . ASN A 1 239 ? -25.596 -9.172 28.253 1.00 92.81 239 ASN A C 1
ATOM 1943 O O . ASN A 1 239 ? -24.434 -9.453 27.966 1.00 92.81 239 ASN A O 1
ATOM 1947 N N . ILE A 1 240 ? -26.128 -7.982 27.970 1.00 91.38 240 ILE A N 1
ATOM 1948 C CA . ILE A 1 240 ? -25.370 -6.910 27.317 1.00 91.38 240 ILE A CA 1
ATOM 1949 C C . ILE A 1 240 ? -24.379 -6.329 28.328 1.00 91.38 240 ILE A C 1
ATOM 1951 O O . ILE A 1 240 ? -24.784 -5.703 29.303 1.00 91.38 240 ILE A O 1
ATOM 1955 N N . LEU A 1 241 ? -23.089 -6.534 28.072 1.00 92.44 241 LEU A N 1
ATOM 1956 C CA . LEU A 1 241 ? -21.993 -5.932 28.829 1.00 92.44 241 LEU A CA 1
ATOM 1957 C C . LEU A 1 241 ? -21.717 -4.512 28.339 1.00 92.44 241 LEU A C 1
ATOM 1959 O O . LEU A 1 241 ? -21.483 -3.609 29.135 1.00 92.44 241 LEU A O 1
ATOM 1963 N N . LEU A 1 242 ? -21.735 -4.325 27.016 1.00 92.62 242 LEU A N 1
ATOM 1964 C CA . LEU A 1 242 ? -21.396 -3.060 26.380 1.00 92.62 242 LEU A CA 1
ATOM 1965 C C . LEU A 1 242 ? -22.112 -2.912 25.038 1.00 92.62 242 LEU A C 1
ATOM 1967 O O . LEU A 1 242 ? -22.247 -3.881 24.301 1.00 92.62 242 LEU A O 1
ATOM 1971 N N . SER A 1 243 ? -22.511 -1.694 24.682 1.00 92.88 243 SER A N 1
ATOM 1972 C CA . SER A 1 243 ? -23.003 -1.362 23.341 1.00 92.88 243 SER A CA 1
ATOM 1973 C C . SER A 1 243 ? -22.299 -0.107 22.852 1.00 92.88 243 SER A C 1
ATOM 1975 O O . SER A 1 243 ? -22.258 0.898 23.557 1.00 92.88 243 SER A O 1
ATOM 1977 N N . GLY A 1 244 ? -21.772 -0.136 21.634 1.00 94.25 244 GLY A N 1
ATOM 1978 C CA . GLY A 1 244 ? -21.094 1.026 21.077 1.00 94.25 244 GLY A CA 1
ATOM 1979 C C . GLY A 1 244 ? -20.539 0.799 19.684 1.00 94.25 244 GLY A C 1
ATOM 1980 O O . GLY A 1 244 ? -20.848 -0.181 19.008 1.00 94.25 244 GLY A O 1
ATOM 1981 N N . LYS A 1 245 ? -19.707 1.735 19.238 1.00 94.50 245 LYS A N 1
ATOM 1982 C CA . LYS A 1 245 ? -19.044 1.662 17.940 1.00 94.50 245 LYS A CA 1
ATOM 1983 C C . LYS A 1 245 ? -17.708 0.941 18.088 1.00 94.50 245 LYS A C 1
ATOM 1985 O O . LYS A 1 245 ? -16.792 1.447 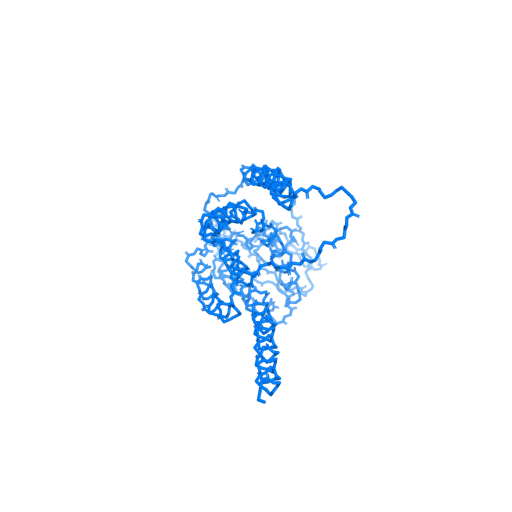18.725 1.00 94.50 245 LYS A O 1
ATOM 1990 N N . MET A 1 246 ? -17.566 -0.219 17.464 1.00 95.00 246 MET A N 1
ATOM 1991 C CA . MET A 1 246 ? -16.310 -0.960 17.429 1.00 95.00 246 MET A CA 1
ATOM 1992 C C . MET A 1 246 ? -15.241 -0.160 16.677 1.00 95.00 246 MET A C 1
ATOM 1994 O O . MET A 1 246 ? -15.398 0.145 15.492 1.00 95.00 246 MET A O 1
ATOM 1998 N N . LEU A 1 247 ? -14.149 0.170 17.361 1.00 94.81 247 LEU A N 1
ATOM 1999 C CA . LEU A 1 247 ? -12.978 0.821 16.778 1.00 94.81 247 LEU A CA 1
ATOM 2000 C C . LEU A 1 247 ? -12.024 -0.208 16.183 1.00 94.81 247 LEU A C 1
ATOM 2002 O O . LEU A 1 247 ? -11.512 -0.010 15.088 1.00 94.81 247 LEU A O 1
ATOM 2006 N N . LEU A 1 248 ? -11.779 -1.308 16.885 1.00 95.31 248 LEU A N 1
ATOM 2007 C CA . LEU A 1 248 ? -10.857 -2.342 16.439 1.00 95.31 248 LEU A CA 1
ATOM 2008 C C . LEU A 1 248 ? -11.237 -3.676 17.075 1.00 95.31 248 LEU A C 1
ATOM 2010 O O . LEU A 1 248 ? -11.510 -3.744 18.272 1.00 95.31 248 LEU A O 1
ATOM 2014 N N . LEU A 1 249 ? -11.206 -4.733 16.275 1.00 94.75 249 LEU A N 1
ATOM 2015 C CA . LEU A 1 249 ? -11.222 -6.110 16.741 1.00 94.75 249 LEU A CA 1
ATOM 2016 C C . LEU A 1 249 ? -9.821 -6.697 16.565 1.00 94.75 249 LEU A C 1
ATOM 2018 O O . LEU A 1 249 ? -9.386 -6.924 15.436 1.00 94.75 249 LEU A O 1
ATOM 2022 N N . SER A 1 250 ? -9.115 -6.916 17.670 1.00 94.31 250 SER A N 1
ATOM 2023 C CA . SER A 1 250 ? -7.793 -7.541 17.687 1.00 94.31 250 SER A CA 1
ATOM 2024 C C . SER A 1 250 ? -7.909 -9.023 18.101 1.00 94.31 250 SER A C 1
ATOM 2026 O O . SER A 1 250 ? -9.017 -9.511 18.378 1.00 94.31 250 SER A O 1
ATOM 2028 N N . PRO A 1 251 ? -6.810 -9.803 18.081 1.00 93.62 251 PRO A N 1
ATOM 2029 C CA . PRO A 1 251 ? -6.855 -11.216 18.452 1.00 93.62 251 PRO A CA 1
ATOM 2030 C C . PRO A 1 251 ? -7.422 -11.461 19.853 1.00 93.62 251 PRO A C 1
ATOM 2032 O O . PRO A 1 251 ? -8.282 -12.326 20.002 1.00 93.62 251 PRO A O 1
ATOM 2035 N N . GLU A 1 252 ? -7.002 -10.677 20.847 1.00 94.62 252 GLU A N 1
ATOM 2036 C CA . GLU A 1 252 ? -7.369 -10.899 22.252 1.00 94.62 252 GLU A CA 1
ATOM 2037 C C . GLU A 1 252 ? -8.390 -9.894 22.773 1.00 94.62 252 GLU A C 1
ATOM 2039 O O . GLU A 1 252 ? -9.068 -10.176 23.759 1.00 94.62 252 GLU A O 1
ATOM 2044 N N . ASN A 1 253 ? -8.535 -8.737 22.125 1.00 94.94 253 ASN A N 1
ATOM 2045 C CA . ASN A 1 253 ? -9.343 -7.640 22.640 1.00 94.94 253 ASN A CA 1
ATOM 2046 C C . ASN A 1 253 ? -10.357 -7.131 21.611 1.00 94.94 253 ASN A C 1
ATOM 2048 O O . ASN A 1 253 ? -10.178 -7.215 20.393 1.00 94.94 253 ASN A O 1
ATOM 2052 N N . ILE A 1 254 ? -11.442 -6.559 22.120 1.00 95.06 254 ILE A N 1
ATOM 2053 C CA . ILE A 1 254 ? -12.329 -5.688 21.358 1.00 95.06 254 ILE A CA 1
ATOM 2054 C C . ILE A 1 254 ? -12.250 -4.277 21.938 1.00 95.06 254 ILE A C 1
ATOM 2056 O O . ILE A 1 254 ? -12.356 -4.078 23.148 1.00 95.06 254 ILE A O 1
ATOM 2060 N N . TYR A 1 255 ? -12.055 -3.305 21.052 1.00 95.31 255 TYR A N 1
ATOM 2061 C CA . TYR A 1 255 ? -12.014 -1.886 21.374 1.00 95.31 255 TYR A CA 1
ATOM 2062 C C . TYR A 1 255 ? -13.331 -1.267 20.935 1.00 95.31 255 TYR A C 1
ATOM 2064 O O . TYR A 1 255 ? -13.620 -1.196 19.735 1.00 95.31 255 TYR A O 1
ATOM 2072 N N . VAL A 1 256 ? -14.133 -0.823 21.896 1.00 94.88 256 VAL A N 1
ATOM 2073 C CA . VAL A 1 256 ? -15.451 -0.243 21.637 1.00 94.88 256 VAL A CA 1
ATOM 2074 C C . VAL A 1 256 ? -15.475 1.183 22.154 1.00 94.88 256 VAL A C 1
ATOM 2076 O O . VAL A 1 256 ? -15.113 1.462 23.292 1.00 94.88 256 VAL A O 1
ATOM 2079 N N . TYR A 1 257 ? -15.906 2.086 21.288 1.00 92.25 257 TYR A N 1
ATOM 2080 C CA . TYR A 1 257 ? -16.198 3.464 21.622 1.00 92.25 257 TYR A CA 1
ATOM 2081 C C . TYR A 1 257 ? -17.636 3.567 22.117 1.00 92.25 257 TYR A C 1
ATOM 2083 O O . TYR A 1 257 ? -18.577 3.284 21.364 1.00 92.25 257 TYR A O 1
ATOM 2091 N N . THR A 1 258 ? -17.799 3.975 23.370 1.00 89.38 258 THR A N 1
ATOM 2092 C CA . THR A 1 258 ? -19.105 4.182 23.993 1.00 89.38 258 THR A CA 1
ATOM 2093 C C . THR A 1 258 ? -19.346 5.648 24.291 1.00 89.38 258 THR A C 1
ATOM 2095 O O . THR A 1 258 ? -18.454 6.356 24.755 1.00 89.38 258 THR A O 1
ATOM 2098 N N . GLN A 1 259 ? -20.570 6.093 24.016 1.00 79.19 259 GLN A N 1
ATOM 2099 C CA . GLN A 1 259 ? -21.058 7.402 24.431 1.00 79.19 259 GLN A CA 1
ATOM 2100 C C . GLN A 1 259 ? -21.815 7.217 25.741 1.00 79.19 259 GLN A C 1
ATOM 2102 O O . GLN A 1 259 ? -22.948 6.740 25.744 1.00 79.19 259 GLN A O 1
ATOM 2107 N N . GLU A 1 260 ? -21.167 7.549 26.853 1.00 68.88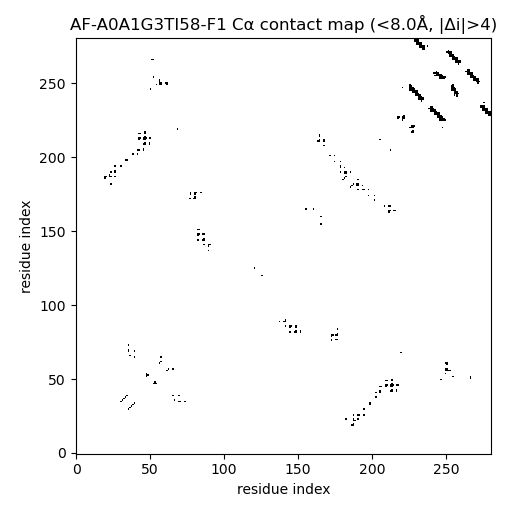 260 GLU A N 1
ATOM 2108 C CA . GLU A 1 260 ? -21.796 7.546 28.170 1.00 68.88 260 GLU A CA 1
ATOM 2109 C C . GLU A 1 260 ? -22.308 8.964 28.462 1.00 68.88 260 GLU A C 1
ATOM 2111 O O . GLU A 1 260 ? -21.543 9.929 28.422 1.00 68.88 260 GLU A O 1
ATOM 2116 N N . ASN A 1 261 ? -23.615 9.094 28.714 1.00 57.12 261 ASN A N 1
ATOM 2117 C CA . ASN A 1 261 ? -24.271 10.324 29.178 1.00 57.12 261 ASN A CA 1
ATOM 2118 C C . ASN A 1 261 ? -23.954 11.599 28.368 1.00 57.12 261 ASN A C 1
ATOM 2120 O O . ASN A 1 261 ? -23.652 12.636 28.948 1.00 57.12 261 ASN A O 1
ATOM 2124 N N . ASN A 1 262 ? -24.040 11.536 2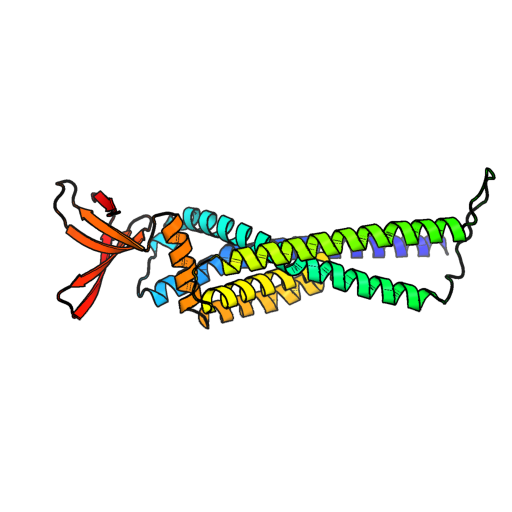7.032 1.00 59.25 262 ASN A N 1
ATOM 2125 C CA . ASN A 1 262 ? -23.906 12.666 26.091 1.00 59.25 262 ASN A CA 1
ATOM 2126 C C . ASN A 1 262 ? -22.594 13.486 26.129 1.00 59.25 262 ASN A C 1
ATOM 2128 O O . ASN A 1 262 ? -22.415 14.323 25.246 1.00 59.25 262 ASN A O 1
ATOM 2132 N N . GLU A 1 263 ? -21.663 13.251 27.061 1.00 55.53 263 GLU A N 1
ATOM 2133 C CA . GLU A 1 263 ? -20.477 14.111 27.229 1.00 55.53 263 GLU A CA 1
ATOM 2134 C C . GLU A 1 263 ? -19.153 13.354 27.413 1.00 55.53 263 GLU A C 1
ATOM 2136 O O . GLU A 1 263 ? -18.106 13.866 27.007 1.00 55.53 263 GLU A O 1
ATOM 2141 N N . THR A 1 264 ? -19.152 12.122 27.937 1.00 56.12 264 THR A N 1
ATOM 2142 C CA . THR A 1 264 ? -17.907 11.364 28.144 1.00 56.12 264 THR A CA 1
ATOM 2143 C C . THR A 1 264 ? -17.767 10.229 27.143 1.00 56.12 264 THR A C 1
ATOM 2145 O O . THR A 1 264 ? -18.415 9.186 27.225 1.00 56.12 264 THR A O 1
ATOM 2148 N N . ASN A 1 265 ? -16.872 10.451 26.186 1.00 70.38 265 ASN A N 1
ATOM 2149 C CA . ASN A 1 265 ? -16.439 9.448 25.229 1.00 70.38 265 ASN A CA 1
ATOM 2150 C C . ASN A 1 265 ? -15.346 8.594 25.871 1.00 70.38 265 ASN A C 1
ATOM 2152 O O . ASN A 1 265 ? -14.255 9.099 26.143 1.00 70.38 265 ASN A O 1
ATOM 2156 N N . SER A 1 266 ? -15.620 7.312 26.098 1.00 78.25 266 SER A N 1
ATOM 2157 C CA . SER A 1 266 ? -14.636 6.375 26.638 1.00 78.25 266 SER A CA 1
ATOM 2158 C C . SER A 1 266 ? -14.420 5.212 25.671 1.00 78.25 266 SER A C 1
ATOM 2160 O O . SER A 1 266 ? -15.357 4.675 25.074 1.00 78.25 266 SER A O 1
ATOM 2162 N N . THR A 1 267 ? -13.153 4.841 25.480 1.00 85.62 267 THR A N 1
ATOM 2163 C CA . THR A 1 267 ? -12.804 3.585 24.818 1.00 85.62 267 THR A CA 1
ATOM 2164 C C . THR A 1 267 ? -12.749 2.509 25.884 1.00 85.62 267 THR A C 1
ATOM 2166 O O . THR A 1 267 ? -11.904 2.565 26.777 1.00 85.62 267 THR A O 1
ATOM 2169 N N . GLN A 1 268 ? -13.614 1.511 25.765 1.00 88.31 268 GLN A N 1
ATOM 2170 C CA . GLN A 1 268 ? -13.572 0.333 26.616 1.00 88.31 268 GLN A CA 1
ATOM 2171 C C . GLN A 1 268 ? -12.870 -0.813 25.893 1.00 88.31 268 GLN A C 1
ATOM 2173 O O . GLN A 1 268 ? -13.064 -1.035 24.692 1.00 88.31 268 GLN A O 1
ATOM 2178 N N . ILE A 1 269 ? -12.032 -1.523 26.644 1.00 91.19 269 ILE A N 1
ATOM 2179 C CA . ILE A 1 269 ? -11.267 -2.674 26.173 1.00 91.19 269 ILE A CA 1
ATOM 2180 C C . ILE A 1 269 ? -11.819 -3.894 26.893 1.00 91.19 269 ILE A C 1
ATOM 2182 O O . ILE A 1 269 ? -11.771 -3.964 28.120 1.00 91.19 269 ILE A O 1
ATOM 2186 N N . ILE A 1 270 ? -12.341 -4.849 26.130 1.00 91.38 270 ILE A N 1
ATOM 2187 C CA . ILE A 1 270 ? -12.875 -6.099 26.672 1.00 91.38 270 ILE A CA 1
ATOM 2188 C C . ILE A 1 270 ? -12.057 -7.250 26.092 1.00 91.38 270 ILE A C 1
ATOM 2190 O O . ILE A 1 270 ? -11.867 -7.329 24.875 1.00 91.38 270 ILE A O 1
ATOM 2194 N N . LYS A 1 271 ? -11.574 -8.145 26.960 1.00 92.69 271 LYS A N 1
ATOM 2195 C CA . LYS A 1 271 ? -10.936 -9.391 26.526 1.00 92.69 271 LYS A CA 1
ATOM 2196 C C . LYS A 1 271 ? -11.961 -10.289 25.846 1.00 92.69 271 LYS A C 1
ATOM 2198 O O . LYS A 1 271 ? -13.095 -10.399 26.299 1.00 92.69 271 LYS A O 1
ATOM 2203 N N . ARG A 1 272 ? -11.552 -10.958 24.774 1.00 91.12 272 ARG A N 1
ATOM 2204 C CA . ARG A 1 272 ? -12.431 -11.807 23.961 1.00 91.12 272 ARG A CA 1
ATOM 2205 C C . ARG A 1 272 ? -12.763 -13.159 24.593 1.00 91.12 272 ARG A C 1
ATOM 2207 O O . ARG A 1 272 ? -13.580 -13.897 24.042 1.00 91.12 272 ARG A O 1
ATOM 2214 N N . ASP A 1 273 ? -12.172 -13.466 25.739 1.00 89.44 273 ASP A N 1
ATOM 2215 C CA . ASP A 1 273 ? -12.450 -14.687 26.479 1.00 89.44 273 ASP A CA 1
ATOM 2216 C C . ASP A 1 273 ? -13.894 -14.647 27.003 1.00 89.44 273 ASP A C 1
ATOM 2218 O O . ASP A 1 273 ? -14.227 -13.852 27.879 1.00 89.44 273 ASP A O 1
ATOM 2222 N N . ASN A 1 274 ? -14.753 -15.520 26.469 1.00 89.69 274 ASN A N 1
ATOM 2223 C CA . ASN A 1 274 ? -16.148 -15.704 26.898 1.00 89.69 274 ASN A CA 1
ATOM 2224 C C . ASN A 1 274 ? -17.102 -14.529 26.603 1.00 89.69 274 ASN A C 1
ATOM 2226 O O . ASN A 1 274 ? -18.011 -14.255 27.391 1.00 89.69 274 ASN A O 1
ATOM 2230 N N . ILE A 1 275 ? -16.933 -13.856 25.461 1.00 92.56 275 ILE A N 1
ATOM 2231 C CA . ILE A 1 275 ? -17.892 -12.848 24.983 1.00 92.56 275 ILE A CA 1
ATOM 2232 C C . ILE A 1 275 ? -18.490 -13.221 23.625 1.00 92.56 275 ILE A C 1
ATOM 2234 O O . ILE A 1 275 ? -17.837 -13.824 22.772 1.00 92.56 275 ILE A O 1
ATOM 2238 N N . ILE A 1 276 ? -19.732 -12.798 23.403 1.00 91.44 276 ILE A N 1
ATOM 2239 C CA . ILE A 1 276 ? -20.429 -12.883 22.120 1.00 91.44 276 ILE A CA 1
ATOM 2240 C C . ILE A 1 276 ? -20.542 -11.466 21.556 1.00 91.44 276 ILE A C 1
ATOM 2242 O O . ILE A 1 276 ? -21.057 -10.564 22.214 1.00 91.44 276 ILE A O 1
ATOM 2246 N N . ILE A 1 277 ? -20.063 -11.261 20.328 1.00 93.25 277 ILE A N 1
ATOM 2247 C CA . ILE A 1 277 ? -20.138 -9.969 19.635 1.00 93.25 277 ILE A CA 1
ATOM 2248 C C . ILE A 1 277 ? -21.312 -10.022 18.662 1.00 93.25 277 ILE A C 1
ATOM 2250 O O . ILE A 1 277 ? -21.278 -10.768 17.684 1.00 93.25 277 ILE A O 1
ATOM 2254 N N . ASN A 1 278 ? -22.341 -9.217 18.914 1.00 94.12 278 ASN A N 1
ATOM 2255 C CA . ASN A 1 278 ? -23.471 -9.069 18.008 1.00 94.12 278 ASN A CA 1
ATOM 2256 C C . ASN A 1 278 ? -23.316 -7.787 17.184 1.00 94.12 278 ASN A C 1
ATOM 2258 O O . ASN A 1 278 ? -23.286 -6.689 17.738 1.00 94.12 278 ASN A O 1
ATOM 2262 N N . ILE A 1 279 ? -23.217 -7.918 15.863 1.00 92.81 279 ILE A N 1
ATOM 2263 C CA . ILE A 1 279 ? -23.101 -6.781 14.945 1.00 92.81 279 ILE A CA 1
ATOM 2264 C C . ILE A 1 279 ? -24.507 -6.293 14.593 1.00 92.81 279 ILE A C 1
ATOM 2266 O O . ILE A 1 279 ? -25.305 -7.055 14.049 1.00 92.81 279 ILE A O 1
ATOM 2270 N N . LYS A 1 280 ? -24.797 -5.017 14.859 1.00 90.69 280 LYS A N 1
ATOM 2271 C CA . LYS A 1 280 ? -26.026 -4.369 14.386 1.00 90.69 280 LYS A CA 1
ATOM 2272 C C . LYS A 1 280 ? -25.819 -3.938 12.933 1.00 90.69 280 LYS A C 1
ATOM 2274 O O . LYS A 1 280 ? -24.869 -3.204 12.649 1.00 90.69 280 LYS A O 1
ATOM 2279 N N . ASN A 1 281 ? -26.669 -4.445 12.040 1.00 83.31 281 ASN A N 1
ATOM 2280 C CA . ASN A 1 281 ? -26.733 -4.022 10.637 1.00 83.31 281 ASN A CA 1
ATOM 2281 C C . ASN A 1 281 ? -27.525 -2.725 10.489 1.00 83.31 281 ASN A C 1
ATOM 2283 O O . ASN A 1 281 ? -28.498 -2.550 11.257 1.00 83.31 281 ASN A O 1
#

pLDDT: mean 82.97, std 14.09, range [37.16, 97.81]

Secondary structure (DSSP, 8-state):
-HHHHHHHHHHHHHHHHHHHHHHHHHHHHHHIIIIIIIHHHHHHHHHHHHHT---HHHHHT-HHHHHHHHHHHHHHHHHHHHHHHHHHHHHHHHHHHHHHHHHTTS--S--------S----HHHHHHHHHHHHHHHHHHHHHHHHHHHHHHHHHHHHS---HHHHHHHHHHHHHHHHHHHHHHHS-HHHHHHHHHHHHHHHHHHHHHTHHHHHHHHHHHHHHTTSSSEEEEEEETT--EEEEEEEEEE-SSEEEEEEEETTTEEEEEEEESTTEEEEEE-

Radius of gyration: 28.01 Å; Cα contacts (8 Å, |Δi|>4): 262; chains: 1; bounding box: 75×31×83 Å

Sequence (281 aa):
MKFIDSIYNKKDVITNIAKDILFRILGSLLSAFLFLNLLPTFMFIVYMKEKGIFSYDLFSNGVFGMSVFFFYGIMIILLLSIFMTSSLFFLIGLIIKKKCACNNSQKPKYCKYDYLEGKELTEEEKYRKRSELNNKDYIYLLIGSLLLNALFIFGLATVKQPIGNLFFLLSICSILTIHFANFIYLKAKFTIASLLFLFPFSILILFTYSPQTADIISFGLHSFNSSNKIVDVKDMNNNILLSGKMLLLSPENIYVYTQENNETNSTQIIKRDNIIINIKN

Mean predicted aligned error: 8.7 Å